Protein AF-A0AAE1P1Y0-F1 (afdb_monomer_lite)

Secondary structure (DSSP, 8-state):
-----PPPPPB-TTT--BSS--TTPPPHHHHHTTSS----PPPP---------TT-TTTGGGSSS-TTBBTTT-PBPPTTS-EEE-TTT--EEETTTTT--HHHHHHHHHTTTT-----TT----SHHHHHHHHHHHHHHHHHHHHHHHTT-----SPPPP-SPTTHHHHHHHHHHHHHIIIIII---S-----------------------PPPP-

Structure (mmCIF, N/CA/C/O backbone):
data_AF-A0AAE1P1Y0-F1
#
_entry.id   AF-A0AAE1P1Y0-F1
#
loop_
_atom_site.group_PDB
_atom_site.id
_atom_site.type_symbol
_atom_site.label_atom_id
_atom_site.label_alt_id
_atom_site.label_comp_id
_atom_site.label_asym_id
_atom_site.label_entity_id
_atom_site.label_seq_id
_atom_site.pdbx_PDB_ins_code
_atom_site.Cartn_x
_atom_site.Cartn_y
_atom_site.Cartn_z
_atom_site.occupancy
_atom_site.B_iso_or_equiv
_atom_site.auth_seq_id
_atom_site.auth_comp_id
_atom_site.auth_asym_id
_atom_site.auth_atom_id
_atom_site.pdbx_PDB_model_num
ATOM 1 N N . MET A 1 1 ? 28.427 -43.458 -41.394 1.00 40.50 1 MET A N 1
ATOM 2 C CA . MET A 1 1 ? 28.155 -42.389 -40.405 1.00 40.50 1 MET A CA 1
ATOM 3 C C . MET A 1 1 ? 28.384 -41.036 -41.070 1.00 40.50 1 MET A C 1
ATOM 5 O O . MET A 1 1 ? 29.530 -40.682 -41.316 1.00 40.50 1 MET A O 1
ATOM 9 N N . MET A 1 2 ? 27.321 -40.317 -41.444 1.00 34.94 2 MET A N 1
ATOM 10 C CA . MET A 1 2 ? 27.437 -38.984 -42.053 1.00 34.94 2 MET A CA 1
ATOM 11 C C . MET A 1 2 ? 27.507 -37.918 -40.952 1.00 34.94 2 MET A C 1
ATOM 13 O O . MET A 1 2 ? 26.608 -37.830 -40.121 1.00 34.94 2 MET A O 1
ATOM 17 N N . ARG A 1 3 ? 28.582 -37.120 -40.925 1.00 41.19 3 ARG A N 1
ATOM 18 C CA . ARG A 1 3 ? 28.705 -35.960 -40.029 1.00 41.19 3 ARG A CA 1
ATOM 19 C C . ARG A 1 3 ? 27.962 -34.779 -40.658 1.00 41.19 3 ARG A C 1
ATOM 21 O O . ARG A 1 3 ? 28.408 -34.244 -41.671 1.00 41.19 3 ARG A O 1
ATOM 28 N N . GLY A 1 4 ? 26.830 -34.393 -40.073 1.00 39.78 4 GLY A N 1
ATOM 29 C CA . GLY A 1 4 ? 26.092 -33.190 -40.457 1.00 39.78 4 GLY A CA 1
ATOM 30 C C . GLY A 1 4 ? 26.923 -31.935 -40.187 1.00 39.78 4 GLY A C 1
ATOM 31 O O . GLY A 1 4 ? 27.427 -31.743 -39.081 1.00 39.78 4 GLY A O 1
ATOM 32 N N . ARG A 1 5 ? 27.095 -31.082 -41.201 1.00 47.75 5 ARG A N 1
ATOM 33 C CA . ARG A 1 5 ? 27.717 -29.762 -41.038 1.00 47.75 5 ARG A CA 1
ATOM 34 C C . ARG A 1 5 ? 26.737 -28.873 -40.268 1.00 47.75 5 ARG A C 1
ATOM 36 O O . ARG A 1 5 ? 25.667 -28.562 -40.780 1.00 47.75 5 ARG A O 1
ATOM 43 N N . GLY A 1 6 ? 27.091 -28.495 -39.040 1.00 44.69 6 GLY A N 1
ATOM 44 C CA . GLY A 1 6 ? 26.293 -27.582 -38.222 1.00 44.69 6 GLY A CA 1
ATOM 45 C C . GLY A 1 6 ? 26.162 -26.216 -38.895 1.00 44.69 6 GLY A C 1
ATOM 46 O O . GLY A 1 6 ? 27.165 -25.586 -39.235 1.00 44.69 6 GLY A O 1
ATOM 47 N N . ALA A 1 7 ? 24.927 -25.761 -39.098 1.00 57.81 7 ALA A N 1
ATOM 48 C CA . ALA A 1 7 ? 24.654 -24.402 -39.540 1.00 57.81 7 ALA A CA 1
ATOM 49 C C . ALA A 1 7 ? 25.084 -23.428 -38.431 1.00 57.81 7 ALA A C 1
ATOM 51 O O . ALA A 1 7 ? 24.554 -23.468 -37.320 1.00 57.81 7 ALA A O 1
ATOM 52 N N . LYS A 1 8 ? 26.066 -22.565 -38.711 1.00 65.69 8 LYS A N 1
ATOM 53 C CA . LYS A 1 8 ? 26.460 -21.492 -37.790 1.00 65.69 8 LYS A CA 1
ATOM 54 C C . LYS A 1 8 ? 25.282 -20.526 -37.650 1.00 65.69 8 LYS A C 1
ATOM 56 O O . LYS A 1 8 ? 24.886 -19.906 -38.638 1.00 65.69 8 LYS A O 1
ATOM 61 N N . LYS A 1 9 ? 24.724 -20.404 -36.444 1.00 61.69 9 LYS A N 1
ATOM 62 C CA . LYS A 1 9 ? 23.748 -19.358 -36.120 1.00 61.69 9 LYS A CA 1
ATOM 63 C C . LYS A 1 9 ? 24.414 -17.995 -36.324 1.00 61.69 9 LYS A C 1
ATOM 65 O O . LYS A 1 9 ? 25.485 -17.754 -35.773 1.00 61.69 9 LYS A O 1
ATOM 70 N N . LYS A 1 10 ? 23.813 -17.135 -37.147 1.00 77.06 10 LYS A N 1
ATOM 71 C CA . LYS A 1 10 ? 24.299 -15.771 -37.402 1.00 77.06 10 LYS A CA 1
ATOM 72 C C . LYS A 1 10 ? 23.433 -14.790 -36.610 1.00 77.06 10 LYS A C 1
ATOM 74 O O . LYS A 1 10 ? 22.208 -14.904 -36.641 1.00 77.06 10 LYS A O 1
ATOM 79 N N . SER A 1 11 ? 24.061 -13.859 -35.894 1.00 81.12 11 SER A N 1
ATOM 80 C CA . SER A 1 11 ? 23.390 -12.832 -35.089 1.00 81.12 11 SER A CA 1
ATOM 81 C C . SER A 1 11 ? 23.666 -11.431 -35.640 1.00 81.12 11 SER A C 1
ATOM 83 O O . SER A 1 11 ? 24.718 -11.168 -36.225 1.00 81.12 11 SER A O 1
ATOM 85 N N . CYS A 1 12 ? 22.702 -10.520 -35.483 1.00 78.81 12 CYS A N 1
ATOM 86 C CA . CYS A 1 12 ? 22.858 -9.121 -35.887 1.00 78.81 12 CYS A CA 1
ATOM 87 C C . CYS A 1 12 ? 24.012 -8.462 -35.119 1.00 78.81 12 CYS A C 1
ATOM 89 O O . CYS A 1 12 ? 23.992 -8.436 -33.890 1.00 78.81 12 CYS A O 1
ATOM 91 N N . ARG A 1 13 ? 24.954 -7.820 -35.818 1.00 79.69 13 ARG A N 1
ATOM 92 C CA . ARG A 1 13 ? 26.097 -7.142 -35.172 1.00 79.69 13 ARG A CA 1
ATOM 93 C C . ARG A 1 13 ? 25.718 -5.968 -34.256 1.00 79.69 13 ARG A C 1
ATOM 95 O O . ARG A 1 13 ? 26.535 -5.548 -33.449 1.00 79.69 13 ARG A O 1
ATOM 102 N N . ARG A 1 14 ? 24.509 -5.410 -34.401 1.00 79.12 14 ARG A N 1
ATOM 103 C CA . ARG A 1 14 ? 24.058 -4.224 -33.648 1.00 79.12 14 ARG A CA 1
ATOM 104 C C . ARG A 1 14 ? 23.161 -4.563 -32.462 1.00 79.12 14 ARG A C 1
ATOM 106 O O . ARG A 1 14 ? 23.305 -3.950 -31.415 1.00 79.12 14 ARG A O 1
ATOM 113 N N . CYS A 1 15 ? 22.240 -5.512 -32.619 1.00 82.88 15 CYS A N 1
ATOM 114 C CA . CYS A 1 15 ? 21.272 -5.861 -31.571 1.00 82.88 15 CYS A CA 1
ATOM 115 C C . CYS A 1 15 ? 21.315 -7.333 -31.134 1.00 82.88 15 CYS A C 1
ATOM 117 O O . CYS A 1 15 ? 20.557 -7.720 -30.254 1.00 82.88 15 CYS A O 1
ATOM 119 N N . GLY A 1 16 ? 22.159 -8.168 -31.747 1.00 77.88 16 GLY A N 1
ATOM 120 C CA . GLY A 1 16 ? 22.333 -9.570 -31.364 1.00 77.88 16 GLY A CA 1
ATOM 121 C C . GLY A 1 16 ? 21.181 -10.513 -31.727 1.00 77.88 16 GLY A C 1
ATOM 122 O O . GLY A 1 16 ? 21.262 -11.691 -31.398 1.00 77.88 16 GLY A O 1
ATOM 123 N N . CYS A 1 17 ? 20.124 -10.054 -32.410 1.00 80.25 17 CYS A N 1
ATOM 124 C CA . CYS A 1 17 ? 18.985 -10.917 -32.736 1.00 80.25 17 CYS A CA 1
ATOM 125 C C . CYS A 1 17 ? 19.375 -12.067 -33.688 1.00 80.25 17 CYS A C 1
ATOM 127 O O . CYS A 1 17 ? 20.094 -11.850 -34.671 1.00 80.25 17 CYS A O 1
ATOM 129 N N . GLU A 1 18 ? 18.869 -13.274 -33.421 1.00 71.38 18 GLU A N 1
ATOM 130 C CA . GLU A 1 18 ? 19.005 -14.447 -34.293 1.00 71.38 18 GLU A CA 1
ATOM 131 C C . GLU A 1 18 ? 17.914 -14.391 -35.381 1.00 71.38 18 GLU A C 1
ATOM 133 O O . GLU A 1 18 ? 16.731 -14.559 -35.097 1.00 71.38 18 GLU A O 1
ATOM 138 N N . GLY A 1 19 ? 18.289 -14.118 -36.634 1.00 71.00 19 GLY A N 1
ATOM 139 C CA . GLY A 1 19 ? 17.359 -14.034 -37.769 1.00 71.00 19 GLY A CA 1
ATOM 140 C C . GLY A 1 19 ? 18.012 -14.476 -39.081 1.00 71.00 19 GLY A C 1
ATOM 141 O O . GLY A 1 19 ? 19.196 -14.813 -39.101 1.00 71.00 19 GLY A O 1
ATOM 142 N N . ARG A 1 20 ? 17.271 -14.454 -40.204 1.00 62.19 20 ARG A N 1
ATOM 143 C CA . ARG A 1 20 ? 17.862 -14.637 -41.549 1.00 62.19 20 ARG A CA 1
ATOM 144 C C . ARG A 1 20 ? 18.692 -13.406 -41.911 1.00 62.19 20 ARG A C 1
ATOM 146 O O . ARG A 1 20 ? 18.218 -12.509 -42.599 1.00 62.19 20 ARG A O 1
ATOM 153 N N . ILE A 1 21 ? 19.910 -13.349 -41.394 1.00 64.00 21 ILE A N 1
ATOM 154 C CA . ILE A 1 21 ? 20.846 -12.249 -41.601 1.00 64.00 21 ILE A CA 1
ATOM 155 C C . ILE A 1 21 ? 22.104 -12.849 -42.232 1.00 64.00 21 ILE A C 1
ATOM 157 O O . ILE A 1 21 ? 22.612 -13.872 -41.760 1.00 64.00 21 ILE A O 1
ATOM 161 N N . TYR A 1 22 ? 22.587 -12.258 -43.325 1.00 65.44 22 TYR A N 1
ATOM 162 C CA . TYR A 1 22 ? 23.865 -12.654 -43.913 1.00 65.44 22 TYR A CA 1
ATOM 163 C C . TYR A 1 22 ? 25.020 -12.239 -42.986 1.00 65.44 22 TYR A C 1
ATOM 165 O O . TYR A 1 22 ? 24.877 -11.375 -42.122 1.00 65.44 22 TYR A O 1
ATOM 173 N N . GLU A 1 23 ? 26.163 -12.912 -43.110 1.00 56.47 23 GLU A N 1
ATOM 174 C CA . GLU A 1 23 ? 27.314 -12.690 -42.225 1.00 56.47 23 GLU A CA 1
ATOM 175 C C . GLU A 1 23 ? 27.784 -11.237 -42.321 1.00 56.47 23 GLU A C 1
ATOM 177 O O . GLU A 1 23 ? 28.084 -10.761 -43.410 1.00 56.47 23 GLU A O 1
ATOM 182 N N . GLY A 1 24 ? 27.810 -10.528 -41.190 1.00 60.84 24 GLY A N 1
ATOM 183 C CA . GLY A 1 24 ? 28.206 -9.119 -41.140 1.00 60.84 24 GLY A CA 1
ATOM 184 C C . GLY A 1 24 ? 27.094 -8.103 -41.427 1.00 60.84 24 GLY A C 1
ATOM 185 O O . GLY A 1 24 ? 27.363 -6.902 -41.341 1.00 60.84 24 GLY A O 1
ATOM 186 N N . GLU A 1 25 ? 25.858 -8.534 -41.702 1.00 75.25 25 GLU A N 1
ATOM 187 C CA . GLU A 1 25 ? 24.742 -7.621 -41.963 1.00 75.25 25 GLU A CA 1
ATOM 188 C C . GLU A 1 25 ? 23.967 -7.201 -40.701 1.00 75.25 25 GLU A C 1
ATOM 190 O O . GLU A 1 25 ? 23.917 -7.887 -39.677 1.00 75.25 25 GLU A O 1
ATOM 195 N N . LEU A 1 26 ? 23.343 -6.025 -40.791 1.00 75.06 26 LEU A N 1
ATOM 196 C CA . LEU A 1 26 ? 22.334 -5.547 -39.850 1.00 75.06 26 LEU A CA 1
ATOM 197 C C . LEU A 1 26 ? 20.995 -6.251 -40.120 1.00 75.06 26 LEU A C 1
ATOM 199 O O . LEU A 1 26 ? 20.652 -6.522 -41.272 1.00 75.06 26 LEU A O 1
ATOM 203 N N . CYS A 1 27 ? 20.205 -6.520 -39.078 1.00 81.62 27 CYS A N 1
ATOM 204 C CA . CYS A 1 27 ? 18.821 -6.960 -39.269 1.00 81.62 27 CYS A CA 1
ATOM 205 C C . CYS A 1 27 ? 17.969 -5.843 -39.899 1.00 81.62 27 CYS A C 1
ATOM 207 O O . CYS A 1 27 ? 18.348 -4.671 -39.852 1.00 81.62 27 CYS A O 1
ATOM 209 N N . GLY A 1 28 ? 16.814 -6.201 -40.475 1.00 76.19 28 GLY A N 1
ATOM 210 C CA . GLY A 1 28 ? 15.931 -5.252 -41.172 1.00 76.19 28 GLY A CA 1
ATOM 211 C C . GLY A 1 28 ? 15.599 -4.010 -40.340 1.00 76.19 28 GLY A C 1
ATOM 212 O O . GLY A 1 28 ? 15.781 -2.895 -40.815 1.00 76.19 28 GLY A O 1
ATOM 213 N N . SER A 1 29 ? 15.275 -4.195 -39.058 1.00 76.81 29 SER A N 1
ATOM 214 C CA . SER A 1 29 ? 15.000 -3.090 -38.130 1.00 76.81 29 SER A CA 1
ATOM 215 C C . SER A 1 29 ? 16.215 -2.196 -37.852 1.00 76.81 29 SER A C 1
ATOM 217 O O . SER A 1 29 ? 16.070 -1.001 -37.622 1.00 76.81 29 SER A O 1
ATOM 219 N N . CYS A 1 30 ? 17.437 -2.734 -37.907 1.00 78.38 30 CYS A N 1
ATOM 220 C CA . CYS A 1 30 ? 18.655 -1.934 -37.764 1.00 78.38 30 CYS A CA 1
ATOM 221 C C . CYS A 1 30 ? 19.040 -1.186 -39.052 1.00 78.38 30 CYS A C 1
ATOM 223 O O . CYS A 1 30 ? 19.687 -0.145 -38.944 1.00 78.38 30 CYS A O 1
ATOM 225 N N . LYS A 1 31 ? 18.653 -1.681 -40.240 1.00 78.94 31 LYS A N 1
ATOM 226 C CA . LYS A 1 31 ? 18.927 -1.025 -41.536 1.00 78.94 31 LYS A CA 1
ATOM 227 C C . LYS A 1 31 ? 18.102 0.254 -41.731 1.00 78.94 31 LYS A C 1
ATOM 229 O O . LYS A 1 31 ? 18.583 1.198 -42.345 1.00 78.94 31 LYS A O 1
ATOM 234 N N . GLU A 1 32 ? 16.886 0.320 -41.194 1.00 72.81 32 GLU A N 1
ATOM 235 C CA . GLU A 1 32 ? 16.013 1.500 -41.345 1.00 72.81 32 GLU A CA 1
ATOM 236 C C . GLU A 1 32 ? 16.545 2.735 -40.606 1.00 72.81 32 GLU A C 1
ATOM 238 O O . GLU A 1 32 ? 16.374 3.858 -41.069 1.00 72.81 32 GLU A O 1
ATOM 243 N N . THR A 1 33 ? 17.268 2.530 -39.503 1.00 65.62 33 THR A N 1
ATOM 244 C CA . THR A 1 33 ? 17.819 3.627 -38.690 1.00 65.62 33 THR A CA 1
ATOM 245 C C . THR A 1 33 ? 19.042 4.328 -39.286 1.00 65.62 33 THR A C 1
ATOM 247 O O . THR A 1 33 ? 19.448 5.345 -38.748 1.00 65.62 33 THR A O 1
ATOM 250 N N . GLU A 1 34 ? 19.654 3.816 -40.360 1.00 60.59 34 GLU A N 1
ATOM 251 C CA . GLU A 1 34 ? 20.806 4.487 -40.999 1.00 60.59 34 GLU A CA 1
ATOM 252 C C . GLU A 1 34 ? 20.385 5.581 -41.996 1.00 60.59 34 GLU A C 1
ATOM 254 O O . GLU A 1 34 ? 21.227 6.332 -42.476 1.00 60.59 34 GLU A O 1
ATOM 259 N N . LYS A 1 35 ? 19.091 5.694 -42.324 1.00 57.19 35 LYS A N 1
ATOM 260 C CA . LYS A 1 35 ? 18.609 6.611 -43.369 1.00 57.19 35 LYS A CA 1
ATOM 261 C C . LYS A 1 35 ? 18.169 7.993 -42.869 1.00 57.19 35 LYS A C 1
ATOM 263 O O . LYS A 1 35 ? 17.807 8.816 -43.701 1.00 57.19 35 LYS A O 1
ATOM 268 N N . SER A 1 36 ? 18.176 8.258 -41.561 1.00 54.03 36 SER A N 1
ATOM 269 C CA . SER A 1 36 ? 17.615 9.496 -40.988 1.00 54.03 36 SER A CA 1
ATOM 270 C C . SER A 1 36 ? 18.633 10.556 -40.560 1.00 54.03 36 SER A C 1
ATOM 272 O O . SER A 1 36 ? 18.211 11.640 -40.178 1.00 54.03 36 SER A O 1
ATOM 274 N N . ASP A 1 37 ? 19.940 10.299 -40.650 1.00 48.06 37 ASP A N 1
ATOM 275 C CA . ASP A 1 37 ? 20.962 11.199 -40.076 1.00 48.06 37 ASP A CA 1
ATOM 276 C C . ASP A 1 37 ? 21.622 12.124 -41.125 1.00 48.06 37 ASP A C 1
ATOM 278 O O . ASP A 1 37 ? 22.760 12.566 -40.972 1.00 48.06 37 ASP A O 1
ATOM 282 N N . GLY A 1 38 ? 20.913 12.414 -42.221 1.00 51.41 38 GLY A N 1
ATOM 283 C CA . GLY A 1 38 ? 21.395 13.251 -43.319 1.00 51.41 38 GLY A CA 1
ATOM 284 C C . GLY A 1 38 ? 20.814 14.666 -43.317 1.00 51.41 38 GLY A C 1
ATOM 285 O O . GLY A 1 38 ? 19.696 14.861 -43.776 1.00 51.41 38 GLY A O 1
ATOM 286 N N . ASP A 1 39 ? 21.663 15.623 -42.935 1.00 47.75 39 ASP A N 1
ATOM 287 C CA . ASP A 1 39 ? 21.715 17.009 -43.434 1.00 47.75 39 ASP A CA 1
ATOM 288 C C . ASP A 1 39 ? 20.734 18.051 -42.849 1.00 47.75 39 ASP A C 1
ATOM 290 O O . ASP A 1 39 ? 19.581 18.186 -43.256 1.00 47.75 39 ASP A O 1
ATOM 294 N N . SER A 1 40 ? 21.256 18.900 -41.958 1.00 48.34 40 SER A N 1
ATOM 295 C CA . SER A 1 40 ? 20.694 20.230 -41.700 1.00 48.34 40 SER A CA 1
ATOM 296 C C . SER A 1 40 ? 21.807 21.232 -41.375 1.00 48.34 40 SER A C 1
ATOM 298 O O . SER A 1 40 ? 22.226 21.392 -40.229 1.00 48.34 40 SER A O 1
ATOM 300 N N . ARG A 1 41 ? 22.285 21.911 -42.427 1.00 46.91 41 ARG A N 1
ATOM 301 C CA . ARG A 1 41 ? 23.014 23.188 -42.368 1.00 46.91 41 ARG A CA 1
ATOM 302 C C . ARG A 1 41 ? 22.101 24.269 -41.772 1.00 46.91 41 ARG A C 1
ATOM 304 O O . ARG A 1 41 ? 21.047 24.549 -42.336 1.00 46.91 41 ARG A O 1
ATOM 311 N N . GLY A 1 42 ? 22.508 24.875 -40.658 1.00 38.97 42 GLY A N 1
ATOM 312 C CA . GLY A 1 42 ? 21.816 26.017 -40.048 1.00 38.97 42 GLY A CA 1
ATOM 313 C C . GLY A 1 42 ? 22.233 27.363 -40.664 1.00 38.97 42 GLY A C 1
ATOM 314 O O . GLY A 1 42 ? 23.363 27.476 -41.147 1.00 38.97 42 GLY A O 1
ATOM 315 N N . PRO A 1 43 ? 21.360 28.389 -40.652 1.00 50.81 43 PRO A N 1
ATOM 316 C CA . PRO A 1 43 ? 21.741 29.755 -40.983 1.00 50.81 43 PRO A CA 1
ATOM 317 C C . PRO A 1 43 ? 22.253 30.518 -39.750 1.00 50.81 43 PRO A C 1
ATOM 319 O O . PRO A 1 43 ? 21.742 30.362 -38.643 1.00 50.81 43 PRO A O 1
ATOM 322 N N . ALA A 1 44 ? 23.265 31.355 -39.983 1.00 45.53 44 ALA A N 1
ATOM 323 C CA . ALA A 1 44 ? 23.766 32.363 -39.058 1.00 45.53 44 ALA A CA 1
ATOM 324 C C . ALA A 1 44 ? 22.859 33.607 -39.081 1.00 45.53 44 ALA A C 1
ATOM 326 O O . ALA A 1 44 ? 22.431 34.036 -40.154 1.00 45.53 44 ALA A O 1
ATOM 327 N N . GLY A 1 45 ? 22.598 34.185 -37.910 1.00 39.78 45 GLY A N 1
ATOM 328 C CA . GLY A 1 45 ? 21.885 35.449 -37.744 1.00 39.78 45 GLY A CA 1
ATOM 329 C C . GLY A 1 45 ? 22.057 35.965 -36.318 1.00 39.78 45 GLY A C 1
ATOM 330 O O . GLY A 1 45 ? 21.743 35.251 -35.369 1.00 39.78 45 GLY A O 1
ATOM 331 N N . ASP A 1 46 ? 22.626 37.163 -36.222 1.00 45.81 46 ASP A N 1
ATOM 332 C CA . ASP A 1 46 ? 23.161 37.817 -35.030 1.00 45.81 46 ASP A CA 1
ATOM 333 C C . ASP A 1 46 ? 22.110 38.403 -34.063 1.00 45.81 46 ASP A C 1
ATOM 335 O O . ASP A 1 46 ? 20.914 38.466 -34.339 1.00 45.81 46 ASP A O 1
ATOM 339 N N . GLN A 1 47 ? 22.649 38.792 -32.906 1.00 53.09 47 GLN A N 1
ATOM 340 C CA . GLN A 1 47 ? 22.077 39.193 -31.619 1.00 53.09 47 GLN A CA 1
ATOM 341 C C . GLN A 1 47 ? 21.109 40.384 -31.637 1.00 53.09 47 GLN A C 1
ATOM 343 O O . GLN A 1 47 ? 21.296 41.316 -32.409 1.00 53.09 47 GLN A O 1
ATOM 348 N N . GLU A 1 48 ? 20.216 40.426 -30.640 1.00 43.75 48 GLU A N 1
ATOM 349 C CA . GLU A 1 48 ? 19.976 41.638 -29.843 1.00 43.75 48 GLU A CA 1
ATOM 350 C C . GLU A 1 48 ? 19.426 41.297 -28.443 1.00 43.75 48 GLU A C 1
ATOM 352 O O . GLU A 1 48 ? 18.743 40.294 -28.230 1.00 43.75 48 GLU A O 1
ATOM 357 N N . ASP A 1 49 ? 19.830 42.127 -27.485 1.00 56.78 49 ASP A N 1
ATOM 358 C CA . ASP A 1 49 ? 19.793 41.957 -26.034 1.00 56.78 49 ASP A CA 1
ATOM 359 C C . ASP A 1 49 ? 18.393 42.050 -25.398 1.00 56.78 49 ASP A C 1
ATOM 361 O O . ASP A 1 49 ? 17.573 42.873 -25.803 1.00 56.78 49 ASP A O 1
ATOM 365 N N . ASN A 1 50 ? 18.162 41.302 -24.306 1.00 45.53 50 ASN A N 1
ATOM 366 C CA . ASN A 1 50 ? 17.883 41.844 -22.960 1.00 45.53 50 ASN A CA 1
ATOM 367 C C . ASN A 1 50 ? 17.222 40.825 -22.008 1.00 45.53 50 ASN A C 1
ATOM 369 O O . ASN A 1 50 ? 16.305 40.097 -22.371 1.00 45.53 50 ASN A O 1
ATOM 373 N N . ASN A 1 51 ? 17.603 40.978 -20.737 1.00 42.53 51 ASN A N 1
ATOM 374 C CA . ASN A 1 51 ? 16.807 40.771 -19.522 1.00 42.53 51 ASN A CA 1
ATOM 375 C C . ASN A 1 51 ? 16.954 39.454 -18.726 1.00 42.53 51 ASN A C 1
ATOM 377 O O . ASN A 1 51 ? 16.472 38.397 -19.111 1.00 42.53 51 ASN A O 1
ATOM 381 N N . SER A 1 52 ? 17.600 39.627 -17.565 1.00 55.84 52 SER A N 1
ATOM 382 C CA . SER A 1 52 ? 17.203 39.206 -16.210 1.00 55.84 52 SER A CA 1
ATOM 383 C C . SER A 1 52 ? 16.829 37.743 -15.907 1.00 55.84 52 SER A C 1
ATOM 385 O O . SER A 1 52 ? 15.924 37.179 -16.503 1.00 55.84 52 SER A O 1
ATOM 387 N N . GLU A 1 53 ? 17.417 37.255 -14.804 1.00 50.53 53 GLU A N 1
ATOM 388 C CA . GLU A 1 53 ? 17.010 36.099 -13.974 1.00 50.53 53 GLU A CA 1
ATOM 389 C C . GLU A 1 53 ? 17.637 34.741 -14.335 1.00 50.53 53 GLU A C 1
ATOM 391 O O . GLU A 1 53 ? 17.012 33.787 -14.793 1.00 50.53 53 GLU A O 1
ATOM 396 N N . ASP A 1 54 ? 18.934 34.653 -14.038 1.00 55.56 54 ASP A N 1
ATOM 397 C CA . ASP A 1 54 ? 19.780 33.469 -14.182 1.00 55.56 54 ASP A CA 1
ATOM 398 C C . ASP A 1 54 ? 19.679 32.540 -12.956 1.00 55.56 54 ASP A C 1
ATOM 400 O O . ASP A 1 54 ? 20.584 32.472 -12.127 1.00 55.56 54 ASP A O 1
ATOM 404 N N . ASN A 1 55 ? 18.542 31.849 -12.810 1.00 53.94 55 ASN A N 1
ATOM 405 C CA . ASN A 1 55 ? 18.409 30.726 -11.865 1.00 53.94 55 ASN A CA 1
ATOM 406 C C . ASN A 1 55 ? 17.513 29.569 -12.355 1.00 53.94 55 ASN A C 1
ATOM 408 O O . ASN A 1 55 ? 17.211 28.672 -11.575 1.00 53.94 55 ASN A O 1
ATOM 412 N N . ASN A 1 56 ? 17.112 29.538 -13.635 1.00 55.75 56 ASN A N 1
ATOM 413 C CA . ASN A 1 56 ? 16.142 28.548 -14.141 1.00 55.75 56 ASN A CA 1
ATOM 414 C C . ASN A 1 56 ? 16.611 27.706 -15.351 1.00 55.75 56 ASN A C 1
ATOM 416 O O . ASN A 1 56 ? 15.817 27.032 -15.996 1.00 55.75 56 ASN A O 1
ATOM 420 N N . LYS A 1 57 ? 17.906 27.710 -15.697 1.00 45.88 57 LYS A N 1
ATOM 421 C CA . LYS A 1 57 ? 18.407 26.967 -16.879 1.00 45.88 57 LYS A CA 1
ATOM 422 C C . LYS A 1 57 ? 18.725 25.493 -16.634 1.00 45.88 57 LYS A C 1
ATOM 424 O O . LYS A 1 57 ? 18.940 24.750 -17.589 1.00 45.88 57 LYS A O 1
ATOM 429 N N . GLN A 1 58 ? 18.770 25.049 -15.379 1.00 47.94 58 GLN A N 1
ATOM 430 C CA . GLN A 1 58 ? 19.101 23.656 -15.064 1.00 47.94 58 GLN A CA 1
ATOM 431 C C . GLN A 1 58 ? 17.868 22.732 -15.072 1.00 47.94 58 GLN A C 1
ATOM 433 O O . GLN A 1 58 ? 18.028 21.523 -15.248 1.00 47.94 58 GLN A O 1
ATOM 438 N N . GLU A 1 59 ? 16.652 23.285 -14.964 1.00 49.41 59 GLU A N 1
ATOM 439 C CA . GLU A 1 59 ? 15.398 22.515 -14.983 1.00 49.41 59 GLU A CA 1
ATOM 440 C C . GLU A 1 59 ? 14.842 22.266 -16.399 1.00 49.41 59 GLU A C 1
ATOM 442 O O . GLU A 1 59 ? 14.224 21.226 -16.637 1.00 49.41 59 GLU A O 1
ATOM 447 N N . GLU A 1 60 ? 15.131 23.125 -17.384 1.00 47.22 60 GLU A N 1
ATOM 448 C CA . GLU A 1 60 ? 14.632 22.938 -18.761 1.00 47.22 60 GLU A CA 1
ATOM 449 C C . GLU A 1 60 ? 15.326 21.794 -19.525 1.00 47.22 60 GLU A C 1
ATOM 451 O O . GLU A 1 60 ? 14.714 21.158 -20.384 1.00 47.22 60 GLU A O 1
ATOM 456 N N . TRP A 1 61 ? 16.572 21.433 -19.191 1.00 45.59 61 TRP A N 1
ATOM 457 C CA . TRP A 1 61 ? 17.265 20.341 -19.899 1.00 45.59 61 TRP A CA 1
ATOM 458 C C . TRP A 1 61 ? 16.729 18.941 -19.540 1.00 45.59 61 TRP A C 1
ATOM 460 O O . TRP A 1 61 ? 16.912 17.983 -20.293 1.00 45.59 61 TRP A O 1
ATOM 470 N N . TYR A 1 62 ? 15.999 18.817 -18.427 1.00 46.31 62 TYR A N 1
ATOM 471 C CA . TYR A 1 62 ? 15.294 17.586 -18.057 1.00 46.31 62 TYR A CA 1
ATOM 472 C C . TYR A 1 62 ? 13.945 17.412 -18.774 1.00 46.31 62 TYR A C 1
ATOM 474 O O . TYR A 1 62 ? 13.388 16.315 -18.742 1.00 46.31 62 TYR A O 1
ATOM 482 N N . GLN A 1 63 ? 13.434 18.439 -19.463 1.00 51.50 63 GLN A N 1
ATOM 483 C CA . GLN A 1 63 ? 12.130 18.390 -20.140 1.00 51.50 63 GLN A CA 1
ATOM 484 C C . GLN A 1 63 ? 12.197 17.931 -21.603 1.00 51.50 63 GLN A C 1
ATOM 486 O O . GLN A 1 63 ? 11.156 17.678 -22.207 1.00 51.50 63 GLN A O 1
ATOM 491 N N . GLN A 1 64 ? 13.394 17.766 -22.178 1.00 51.06 64 GLN A N 1
ATOM 492 C CA . GLN A 1 64 ? 13.544 17.483 -23.614 1.00 51.06 64 GLN A CA 1
ATOM 493 C C . GLN A 1 64 ? 13.938 16.042 -23.960 1.00 51.06 64 GLN A C 1
ATOM 495 O O . GLN A 1 64 ? 13.896 15.656 -25.129 1.00 51.06 64 GLN A O 1
ATOM 500 N N . VAL A 1 65 ? 14.248 15.208 -22.962 1.00 54.75 65 VAL A N 1
ATOM 501 C CA . VAL A 1 65 ? 14.323 13.754 -23.150 1.00 54.75 65 VAL A CA 1
ATOM 502 C C . VAL A 1 65 ? 12.933 13.199 -22.866 1.00 54.75 65 VAL A C 1
ATOM 504 O O . VAL A 1 65 ? 12.521 13.125 -21.711 1.00 54.75 65 VAL A O 1
ATOM 507 N N . GLY A 1 66 ? 12.190 12.859 -23.922 1.00 62.69 66 GLY A N 1
ATOM 508 C CA . GLY A 1 66 ? 10.832 12.328 -23.796 1.00 62.69 66 GLY A CA 1
ATOM 509 C C . GLY A 1 66 ? 10.778 11.186 -22.778 1.00 62.69 66 GLY A C 1
ATOM 510 O O . GLY A 1 66 ? 11.639 10.301 -22.796 1.00 62.69 66 GLY A O 1
ATOM 511 N N . ARG A 1 67 ? 9.778 11.205 -21.879 1.00 77.94 67 ARG A N 1
ATOM 512 C CA . ARG A 1 67 ? 9.585 10.147 -20.862 1.00 77.94 67 ARG A CA 1
ATOM 513 C C . ARG A 1 67 ? 9.514 8.756 -21.494 1.00 77.94 67 ARG A C 1
ATOM 515 O O . ARG A 1 67 ? 9.881 7.782 -20.861 1.00 77.94 67 ARG A O 1
ATOM 522 N N . ASP A 1 68 ? 9.125 8.683 -22.760 1.00 90.44 68 ASP A N 1
ATOM 523 C CA . ASP A 1 68 ? 9.056 7.491 -23.600 1.00 90.44 68 ASP A CA 1
ATOM 524 C C . ASP A 1 68 ? 10.413 6.997 -24.144 1.00 90.44 68 ASP A C 1
ATOM 526 O O . ASP A 1 68 ? 10.455 6.051 -24.926 1.00 90.44 68 ASP A O 1
ATOM 530 N N . SER A 1 69 ? 11.543 7.597 -23.767 1.00 93.69 69 SER A N 1
ATOM 531 C CA . SER A 1 69 ? 12.869 7.196 -24.253 1.00 93.69 69 SER A CA 1
ATOM 532 C C . SER A 1 69 ? 13.575 6.218 -23.316 1.00 93.69 69 SER A C 1
ATOM 534 O O . SER A 1 69 ? 13.552 6.346 -22.094 1.00 93.69 69 SER A O 1
ATOM 536 N N . CYS A 1 70 ? 14.261 5.235 -23.903 1.00 94.94 70 CYS A N 1
ATOM 537 C CA . CYS A 1 70 ? 14.963 4.204 -23.156 1.00 94.94 70 CYS A CA 1
ATOM 538 C C . CYS A 1 70 ? 16.112 4.796 -22.328 1.00 94.94 70 CYS A C 1
ATOM 540 O O . CYS A 1 70 ? 17.070 5.324 -22.889 1.00 94.94 70 CYS A O 1
ATOM 542 N N . GLY A 1 71 ? 16.117 4.586 -21.010 1.00 91.56 71 GLY A N 1
ATOM 543 C CA . GLY A 1 71 ? 17.166 5.077 -20.108 1.00 91.56 71 GLY A CA 1
ATOM 544 C C . GLY A 1 71 ? 18.567 4.466 -20.300 1.00 91.56 71 GLY A C 1
ATOM 545 O O . GLY A 1 71 ? 19.477 4.808 -19.550 1.00 91.56 71 GLY A O 1
ATOM 546 N N . VAL A 1 72 ? 18.755 3.553 -21.263 1.00 93.06 72 VAL A N 1
ATOM 547 C CA . VAL A 1 72 ? 20.059 2.964 -21.628 1.00 93.06 72 VAL A CA 1
ATOM 548 C C . VAL A 1 72 ? 20.487 3.386 -23.029 1.00 93.06 72 VAL A C 1
ATOM 550 O O . VAL A 1 72 ? 21.580 3.915 -23.192 1.00 93.06 72 VAL A O 1
ATOM 553 N N . CYS A 1 73 ? 19.653 3.144 -24.047 1.00 94.88 73 CYS A N 1
ATOM 554 C CA . CYS A 1 73 ? 20.019 3.434 -25.437 1.00 94.88 73 CYS A CA 1
ATOM 555 C C . CYS A 1 73 ? 19.515 4.788 -25.952 1.00 94.88 73 CYS A C 1
ATOM 557 O O . CYS A 1 73 ? 19.806 5.126 -27.096 1.00 94.88 73 CYS A O 1
ATOM 559 N N . GLN A 1 74 ? 18.747 5.525 -25.139 1.00 92.69 74 GLN A N 1
ATOM 560 C CA . GLN A 1 74 ? 18.145 6.834 -25.438 1.00 92.69 74 GLN A CA 1
ATOM 561 C C . GLN A 1 74 ? 17.198 6.856 -26.649 1.00 92.69 74 GLN A C 1
ATOM 563 O O . GLN A 1 74 ? 16.730 7.913 -27.056 1.00 92.69 74 GLN A O 1
ATOM 568 N N . LYS A 1 75 ? 16.865 5.693 -27.219 1.00 94.88 75 LYS A N 1
ATOM 569 C CA . LYS A 1 75 ? 15.873 5.572 -28.291 1.00 94.88 75 LYS A CA 1
ATOM 570 C C . LYS A 1 75 ? 14.471 5.479 -27.709 1.00 94.88 75 LYS A C 1
ATOM 572 O O . LYS A 1 75 ? 14.284 4.843 -26.673 1.00 94.88 75 LYS A O 1
ATOM 577 N N . LYS A 1 76 ? 13.493 6.022 -28.430 1.00 95.75 76 LYS A N 1
ATOM 578 C CA . LYS A 1 76 ? 12.070 5.902 -28.103 1.00 95.75 76 LYS A CA 1
ATOM 579 C C . LYS A 1 76 ? 11.657 4.434 -27.923 1.00 95.75 76 LYS A C 1
ATOM 581 O O . LYS A 1 76 ? 11.944 3.613 -28.795 1.00 95.75 76 LYS A O 1
ATOM 586 N N . VAL A 1 77 ? 10.995 4.126 -26.813 1.00 96.50 77 VAL A N 1
ATOM 587 C CA . VAL A 1 77 ? 10.309 2.858 -26.551 1.00 96.50 77 VAL A CA 1
ATOM 588 C C . VAL A 1 77 ? 8.899 2.983 -27.116 1.00 96.50 77 VAL A C 1
ATOM 590 O O . VAL A 1 77 ? 8.158 3.890 -26.752 1.00 96.50 77 VAL A O 1
ATOM 593 N N . ARG A 1 78 ? 8.561 2.133 -28.084 1.00 95.00 78 ARG A N 1
ATOM 594 C CA . ARG A 1 78 ? 7.248 2.125 -28.748 1.00 95.00 78 ARG A CA 1
ATOM 595 C C . ARG A 1 78 ? 6.323 1.112 -28.077 1.00 95.00 78 ARG A C 1
ATOM 597 O O . ARG A 1 78 ? 6.806 0.162 -27.475 1.00 95.00 78 ARG A O 1
ATOM 604 N N . ASP A 1 79 ? 5.016 1.233 -28.292 1.00 92.62 79 ASP A N 1
ATOM 605 C CA . ASP A 1 79 ? 4.014 0.313 -27.717 1.00 92.62 79 ASP A CA 1
ATOM 606 C C . ASP A 1 79 ? 4.221 -1.157 -28.126 1.00 92.62 79 ASP A C 1
ATOM 608 O O . ASP A 1 79 ? 3.882 -2.075 -27.388 1.00 92.62 79 ASP A O 1
ATOM 612 N N . ASN A 1 80 ? 4.815 -1.386 -29.303 1.00 93.88 80 ASN A N 1
ATOM 613 C CA . ASN A 1 80 ? 5.140 -2.726 -29.805 1.00 93.88 80 ASN A CA 1
ATOM 614 C C . ASN A 1 80 ? 6.513 -3.243 -29.339 1.00 93.88 80 ASN A C 1
ATOM 616 O O . ASN A 1 80 ? 6.892 -4.365 -29.684 1.00 93.88 80 ASN A O 1
ATOM 620 N N . ASP A 1 81 ? 7.287 -2.435 -28.613 1.00 95.25 81 ASP A N 1
ATOM 621 C CA . ASP A 1 81 ? 8.545 -2.880 -28.028 1.00 95.25 81 ASP A CA 1
ATOM 622 C C . ASP A 1 81 ? 8.280 -3.606 -26.703 1.00 95.25 81 ASP A C 1
ATOM 624 O O . ASP A 1 81 ? 7.404 -3.231 -25.928 1.00 95.25 81 ASP A O 1
ATOM 628 N N . ASN A 1 82 ? 9.116 -4.595 -26.374 1.00 95.38 82 ASN A N 1
ATOM 629 C CA . ASN A 1 82 ? 9.162 -5.128 -25.011 1.00 95.38 82 ASN A CA 1
ATOM 630 C C . ASN A 1 82 ? 9.822 -4.078 -24.103 1.00 95.38 82 ASN A C 1
ATOM 632 O O . ASN A 1 82 ? 11.047 -4.081 -23.922 1.00 95.38 82 ASN A O 1
ATOM 636 N N . GLY A 1 83 ? 9.020 -3.143 -23.604 1.00 95.19 83 GLY A N 1
ATOM 637 C CA . GLY A 1 83 ? 9.416 -2.064 -22.708 1.00 95.19 83 GLY A CA 1
ATOM 638 C C . GLY A 1 83 ? 8.963 -2.308 -21.271 1.00 95.19 83 GLY A C 1
ATOM 639 O O . GLY A 1 83 ? 7.923 -2.922 -21.043 1.00 95.19 83 GLY A O 1
ATOM 640 N N . LEU A 1 84 ? 9.743 -1.810 -20.313 1.00 94.44 84 LEU A N 1
ATOM 641 C CA . LEU A 1 84 ? 9.361 -1.696 -18.906 1.00 94.44 84 LEU A CA 1
ATOM 642 C C . LEU A 1 84 ? 9.557 -0.258 -18.435 1.00 94.44 84 LEU A C 1
ATOM 644 O O . LEU A 1 84 ? 10.590 0.349 -18.732 1.00 94.44 84 LEU A O 1
ATOM 648 N N . CYS A 1 85 ? 8.583 0.266 -17.697 1.00 93.62 85 CYS A N 1
ATOM 649 C CA . CYS A 1 85 ? 8.704 1.533 -16.988 1.00 93.62 85 CYS A CA 1
ATOM 650 C C . CYS A 1 85 ? 9.204 1.258 -15.566 1.00 93.62 85 CYS A C 1
ATOM 652 O O . CYS A 1 85 ? 8.727 0.337 -14.914 1.00 93.62 85 CYS A O 1
ATOM 654 N N . CYS A 1 86 ? 10.203 2.009 -15.107 1.00 91.88 86 CYS A N 1
ATOM 655 C CA . CYS A 1 86 ? 10.681 1.921 -13.728 1.00 91.88 86 CYS A CA 1
ATOM 656 C C . CYS A 1 86 ? 9.740 2.694 -12.800 1.00 91.88 86 CYS A C 1
ATOM 658 O O . CYS A 1 86 ? 9.594 3.899 -12.987 1.00 91.88 86 CYS A O 1
ATOM 660 N N . GLU A 1 87 ? 9.213 2.050 -11.759 1.00 88.44 87 GLU A N 1
ATOM 661 C CA . GLU A 1 87 ? 8.272 2.677 -10.809 1.00 88.44 87 GLU A CA 1
ATOM 662 C C . GLU A 1 87 ? 8.891 3.827 -9.996 1.00 88.44 87 GLU A C 1
ATOM 664 O O . GLU A 1 87 ? 8.190 4.706 -9.511 1.00 88.44 87 GLU A O 1
ATOM 669 N N . ILE A 1 88 ? 10.222 3.854 -9.856 1.00 85.38 88 ILE A N 1
ATOM 670 C CA . ILE A 1 88 ? 10.906 4.889 -9.065 1.00 85.38 88 ILE A CA 1
ATOM 671 C C . ILE A 1 88 ? 11.288 6.108 -9.906 1.00 85.38 88 ILE A C 1
ATOM 673 O O . ILE A 1 88 ? 11.186 7.241 -9.449 1.00 85.38 88 ILE A O 1
ATOM 677 N N . CYS A 1 89 ? 11.825 5.890 -11.109 1.00 86.75 89 CYS A N 1
ATOM 678 C CA . CYS A 1 89 ? 12.372 6.982 -11.922 1.00 86.75 89 CYS A CA 1
ATOM 679 C C . CYS A 1 89 ? 11.518 7.334 -13.142 1.00 86.75 89 CYS A C 1
ATOM 681 O O . CYS A 1 89 ? 11.935 8.189 -13.920 1.00 86.75 89 CYS A O 1
ATOM 683 N N . GLU A 1 90 ? 10.384 6.652 -13.331 1.00 89.50 90 GLU A N 1
ATOM 684 C CA . GLU A 1 90 ? 9.421 6.827 -14.431 1.00 89.50 90 GLU A CA 1
ATOM 685 C C . GLU A 1 90 ? 10.034 6.763 -15.842 1.00 89.50 90 GLU A C 1
ATOM 687 O O . GLU A 1 90 ? 9.453 7.225 -16.825 1.00 89.50 90 GLU A O 1
ATOM 692 N N . ARG A 1 91 ? 11.241 6.200 -15.971 1.00 91.69 91 ARG A N 1
ATOM 693 C CA . ARG A 1 91 ? 11.913 6.034 -17.262 1.00 91.69 91 ARG A CA 1
ATOM 694 C C . ARG A 1 91 ? 11.589 4.682 -17.858 1.00 91.69 91 ARG A C 1
ATOM 696 O O . ARG A 1 91 ? 11.585 3.663 -17.163 1.00 91.69 91 ARG A O 1
ATOM 703 N N . TRP A 1 92 ? 11.427 4.676 -19.173 1.00 95.19 92 TRP A N 1
ATOM 704 C CA . TRP A 1 92 ? 11.246 3.459 -19.943 1.00 95.19 92 TRP A CA 1
ATOM 705 C C . TRP A 1 92 ? 12.576 2.773 -20.250 1.00 95.19 92 TRP A C 1
ATOM 707 O O . TRP A 1 92 ? 13.630 3.401 -20.368 1.00 95.19 92 TRP A O 1
ATOM 717 N N . TYR A 1 93 ? 12.537 1.454 -20.403 1.00 95.38 93 TYR A N 1
ATOM 718 C CA . TYR A 1 93 ? 13.688 0.622 -20.725 1.00 95.38 93 TYR A CA 1
ATOM 719 C C . TYR A 1 93 ? 13.281 -0.490 -21.685 1.00 95.38 93 TYR A C 1
ATOM 721 O O . TYR A 1 93 ? 12.387 -1.276 -21.391 1.00 95.38 93 TYR A O 1
ATOM 729 N N . HIS A 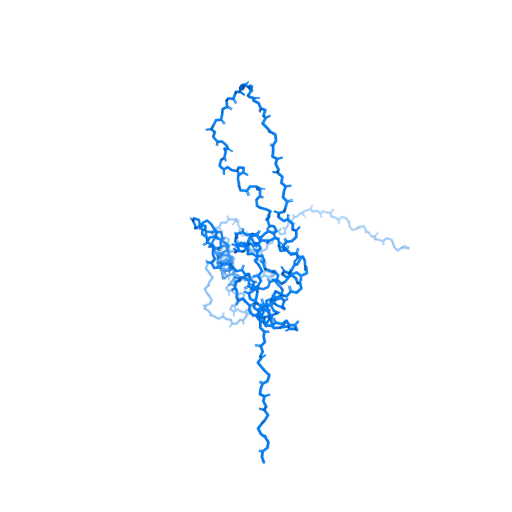1 94 ? 13.980 -0.619 -22.815 1.00 96.88 94 HIS A N 1
ATOM 730 C CA . HIS A 1 94 ? 13.865 -1.826 -23.633 1.00 96.88 94 HIS A CA 1
ATOM 731 C C . HIS A 1 94 ? 14.404 -3.025 -22.852 1.00 96.88 94 HIS A C 1
ATOM 733 O O . HIS A 1 94 ? 15.539 -2.976 -22.369 1.00 96.88 94 HIS A O 1
ATOM 739 N N . CYS A 1 95 ? 13.668 -4.136 -22.830 1.00 95.88 95 CYS A N 1
ATOM 740 C CA . CYS A 1 95 ? 14.096 -5.382 -22.186 1.00 95.88 95 CYS A CA 1
ATOM 741 C C . CYS A 1 95 ? 15.483 -5.832 -22.671 1.00 95.88 95 CYS A C 1
ATOM 743 O O . CYS A 1 95 ? 16.344 -6.203 -21.874 1.00 95.88 95 CYS A O 1
ATOM 745 N N . GLY A 1 96 ? 15.749 -5.704 -23.977 1.00 95.81 96 GLY A N 1
ATOM 746 C CA . GLY A 1 96 ? 17.057 -6.024 -24.555 1.00 95.81 96 GLY A CA 1
ATOM 747 C C . GLY A 1 96 ? 18.194 -5.138 -24.030 1.00 95.81 96 GLY A C 1
ATOM 748 O O . GLY A 1 96 ? 19.300 -5.627 -23.814 1.00 95.81 96 GLY A O 1
ATOM 749 N N . CYS A 1 97 ? 17.927 -3.857 -23.756 1.00 95.50 97 CYS A N 1
ATOM 750 C CA . CYS A 1 97 ? 18.935 -2.933 -23.234 1.00 95.50 97 CYS A CA 1
ATOM 751 C C . CYS A 1 97 ? 19.318 -3.231 -21.778 1.00 95.50 97 CYS A C 1
ATOM 753 O O . CYS A 1 97 ? 20.455 -2.986 -21.381 1.00 95.50 97 CYS A O 1
ATOM 755 N N . ILE A 1 98 ? 18.395 -3.789 -20.992 1.00 95.12 98 ILE A N 1
ATOM 756 C CA . ILE A 1 98 ? 18.632 -4.200 -19.599 1.00 95.12 98 ILE A CA 1
ATOM 757 C C . ILE A 1 98 ? 18.979 -5.690 -19.462 1.00 95.12 98 ILE A C 1
ATOM 759 O O . ILE A 1 98 ? 19.109 -6.184 -18.344 1.00 95.12 98 ILE A O 1
ATOM 763 N N . LYS A 1 99 ? 19.167 -6.396 -20.589 1.00 94.62 99 LYS A N 1
ATOM 764 C CA . LYS A 1 99 ? 19.451 -7.840 -20.659 1.00 94.62 99 LYS A CA 1
ATOM 765 C C . LYS A 1 99 ? 18.382 -8.717 -19.988 1.00 94.62 99 LYS A C 1
ATOM 767 O O 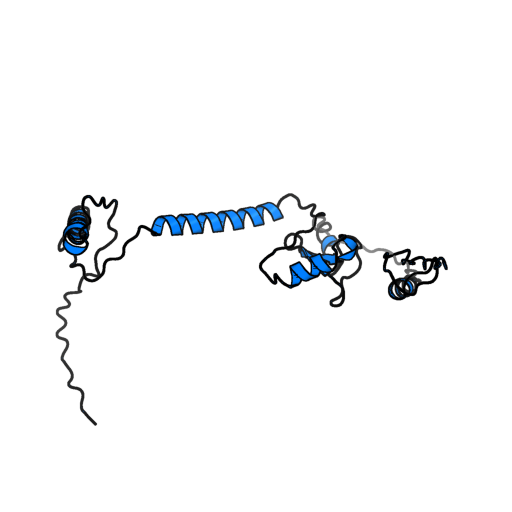. LYS A 1 99 ? 18.715 -9.776 -19.467 1.00 94.62 99 LYS A O 1
ATOM 772 N N . MET A 1 100 ? 17.122 -8.289 -20.008 1.00 94.06 100 MET A N 1
ATOM 773 C CA . MET A 1 100 ? 16.004 -9.092 -19.516 1.00 94.06 100 MET A CA 1
ATOM 774 C C . MET A 1 100 ? 15.572 -10.105 -20.578 1.00 94.06 100 MET A C 1
ATOM 776 O O . MET A 1 100 ? 15.334 -9.745 -21.736 1.00 94.06 100 MET A O 1
ATOM 780 N N . GLY A 1 101 ? 15.473 -11.375 -20.186 1.00 93.94 101 GLY A N 1
ATOM 781 C CA . GLY A 1 101 ? 15.020 -12.449 -21.063 1.00 93.94 101 GLY A CA 1
ATOM 782 C C . GLY A 1 101 ? 13.518 -12.373 -21.353 1.00 93.94 101 GLY A C 1
ATOM 783 O O . GLY A 1 101 ? 12.732 -11.886 -20.545 1.00 93.94 101 GLY A O 1
ATOM 784 N N . THR A 1 102 ? 13.078 -12.915 -22.493 1.00 92.44 102 THR A N 1
ATOM 785 C CA . THR A 1 102 ? 11.650 -12.926 -22.869 1.00 92.44 102 THR A CA 1
ATOM 786 C C . THR A 1 102 ? 10.774 -13.660 -21.851 1.00 92.44 102 THR A C 1
ATOM 788 O O . THR A 1 102 ? 9.631 -13.271 -21.643 1.00 92.44 102 THR A O 1
ATOM 791 N N . GLN A 1 103 ? 11.291 -14.717 -21.217 1.00 93.69 103 GLN A N 1
ATOM 792 C CA . GLN A 1 103 ? 10.552 -15.450 -20.188 1.00 93.69 103 GLN A CA 1
ATOM 793 C C . GLN A 1 103 ? 10.363 -14.607 -18.922 1.00 93.69 103 GLN A C 1
ATOM 795 O O . GLN A 1 103 ? 9.256 -14.555 -18.403 1.00 93.69 103 GLN A O 1
ATOM 800 N N . GLU A 1 104 ? 11.409 -13.916 -18.465 1.00 92.31 104 GLU A N 1
ATOM 801 C CA . GLU A 1 104 ? 11.348 -13.012 -17.307 1.00 92.31 104 GLU A CA 1
ATOM 802 C C . GLU A 1 104 ? 10.348 -11.879 -17.547 1.00 92.31 104 GLU A C 1
ATOM 804 O O . GLU A 1 104 ? 9.482 -11.637 -16.712 1.00 92.31 104 GLU A O 1
ATOM 809 N N . TYR A 1 105 ? 10.400 -11.260 -18.729 1.00 93.69 105 TYR A N 1
ATOM 810 C CA . TYR A 1 105 ? 9.447 -10.225 -19.123 1.00 93.69 105 TYR A CA 1
ATOM 811 C C . TYR A 1 105 ? 7.997 -10.727 -19.113 1.00 93.69 105 TYR A C 1
ATOM 813 O O . TYR A 1 105 ? 7.115 -10.065 -18.577 1.00 93.69 105 TYR A O 1
ATOM 821 N N . ARG A 1 106 ? 7.743 -11.928 -19.653 1.00 92.69 106 ARG A N 1
ATOM 822 C CA . ARG A 1 106 ? 6.403 -12.536 -19.634 1.00 92.69 106 ARG A CA 1
ATOM 823 C C . ARG A 1 106 ? 5.919 -12.848 -18.223 1.00 92.69 106 ARG A C 1
ATOM 825 O O . ARG A 1 106 ? 4.736 -12.687 -17.965 1.00 92.69 106 ARG A O 1
ATOM 832 N N . MET A 1 107 ? 6.806 -13.294 -17.331 1.00 91.25 107 MET A N 1
ATOM 833 C CA . MET A 1 107 ? 6.440 -13.525 -15.931 1.00 91.25 107 MET A CA 1
ATOM 834 C C . MET A 1 107 ? 6.017 -12.215 -15.262 1.00 91.25 107 MET A C 1
ATOM 836 O O . MET A 1 107 ? 4.976 -12.185 -14.620 1.00 91.25 107 MET A O 1
ATOM 840 N N . LEU A 1 108 ? 6.747 -11.119 -15.491 1.00 90.81 108 LEU A N 1
ATOM 841 C CA . LEU A 1 108 ? 6.355 -9.798 -14.986 1.00 90.81 108 LEU A CA 1
ATOM 842 C C . LEU A 1 108 ? 5.010 -9.325 -15.559 1.00 90.81 108 LEU A C 1
ATOM 844 O O . LEU A 1 108 ? 4.186 -8.823 -14.809 1.00 90.81 108 LEU A O 1
ATOM 848 N N . GLN A 1 109 ? 4.750 -9.542 -16.854 1.00 89.50 109 GLN A N 1
ATOM 849 C CA . GLN A 1 109 ? 3.448 -9.225 -17.461 1.00 89.50 109 GLN A CA 1
ATOM 850 C C . GLN A 1 109 ? 2.287 -10.061 -16.898 1.00 89.50 109 GLN A C 1
ATOM 852 O O . GLN A 1 109 ? 1.149 -9.611 -16.918 1.00 89.50 109 GLN A O 1
ATOM 857 N N . GLN A 1 110 ? 2.546 -11.295 -16.456 1.00 91.00 110 GLN A N 1
ATOM 858 C CA . GLN A 1 110 ? 1.516 -12.173 -15.889 1.00 91.00 110 GLN A CA 1
ATOM 859 C C . GLN A 1 110 ? 1.174 -11.825 -14.442 1.00 91.00 110 GLN A C 1
ATOM 861 O O . GLN A 1 110 ? 0.038 -12.032 -14.029 1.00 91.00 110 GLN A O 1
ATOM 866 N N . LEU A 1 111 ? 2.137 -11.292 -13.690 1.00 85.56 111 LEU A N 1
ATOM 867 C CA . LEU A 1 111 ? 1.968 -10.839 -12.307 1.00 85.56 111 LEU A CA 1
ATOM 868 C C . LEU A 1 111 ? 1.352 -9.433 -12.237 1.00 85.56 111 LEU A C 1
ATOM 870 O O . LEU A 1 111 ? 1.649 -8.684 -11.310 1.00 85.56 111 LEU A O 1
ATOM 874 N N . ASP A 1 112 ? 0.555 -9.069 -13.246 1.00 64.88 112 ASP A N 1
ATOM 875 C CA . ASP A 1 112 ? 0.030 -7.729 -13.506 1.00 64.88 112 ASP A CA 1
ATOM 876 C C . ASP A 1 112 ? -0.414 -7.045 -12.196 1.00 64.88 112 ASP A C 1
ATOM 878 O O . ASP A 1 112 ? -1.433 -7.414 -11.610 1.00 64.88 112 ASP A O 1
ATOM 882 N N . ARG A 1 113 ? 0.378 -6.049 -11.754 1.00 67.94 113 ARG A N 1
ATOM 883 C CA . ARG A 1 113 ? 0.224 -5.194 -10.549 1.00 67.94 113 ARG A CA 1
ATOM 884 C C . ARG A 1 113 ? 0.716 -5.712 -9.192 1.00 67.94 113 ARG A C 1
ATOM 886 O O . ARG A 1 113 ? 0.651 -4.951 -8.232 1.00 67.94 113 ARG A O 1
ATOM 893 N N . GLU A 1 114 ? 1.226 -6.934 -9.074 1.00 78.69 114 GLU A N 1
ATOM 894 C CA . GLU A 1 114 ? 1.755 -7.432 -7.787 1.00 78.69 114 GLU A CA 1
ATOM 895 C C . GLU A 1 114 ? 3.254 -7.170 -7.597 1.00 78.69 114 GLU A C 1
ATOM 897 O O . GLU A 1 114 ? 3.765 -7.262 -6.481 1.00 78.69 114 GLU A O 1
ATOM 902 N N . VAL A 1 115 ? 3.976 -6.859 -8.677 1.00 80.75 115 VAL A N 1
ATOM 903 C CA . VAL A 1 115 ? 5.433 -6.704 -8.638 1.00 80.75 115 VAL A CA 1
ATOM 904 C C . VAL A 1 115 ? 5.865 -5.409 -9.308 1.00 80.75 115 VAL A C 1
ATOM 906 O O . VAL A 1 115 ? 5.860 -5.295 -10.534 1.00 80.75 115 VAL A O 1
ATOM 909 N N . ASP A 1 116 ? 6.333 -4.471 -8.490 1.00 87.50 116 ASP A N 1
ATOM 910 C CA . ASP A 1 116 ? 6.966 -3.239 -8.949 1.00 87.50 116 ASP A CA 1
ATOM 911 C C . ASP A 1 116 ? 8.348 -3.538 -9.548 1.00 87.50 116 ASP A C 1
ATOM 913 O O . ASP A 1 116 ? 9.220 -4.143 -8.908 1.00 87.50 116 ASP A O 1
ATOM 917 N N . TRP A 1 117 ? 8.583 -3.100 -10.787 1.00 90.38 117 TRP A N 1
ATOM 918 C CA . TRP A 1 117 ? 9.890 -3.245 -11.424 1.00 90.38 117 TRP A CA 1
ATOM 919 C C . TRP A 1 117 ? 10.765 -2.003 -11.218 1.00 90.38 117 TRP A C 1
ATOM 921 O O . TRP A 1 117 ? 10.373 -0.868 -11.491 1.00 90.38 117 TRP A O 1
ATOM 931 N N . MET A 1 118 ? 12.012 -2.236 -10.798 1.00 90.06 118 MET A N 1
ATOM 932 C CA . MET A 1 118 ? 13.000 -1.189 -10.536 1.00 90.06 118 MET A CA 1
ATOM 933 C C . MET A 1 118 ? 14.233 -1.348 -11.428 1.00 90.06 118 MET A C 1
ATOM 935 O O . MET A 1 118 ? 14.849 -2.416 -11.509 1.00 90.06 118 MET A O 1
ATOM 939 N N . CYS A 1 119 ? 14.645 -0.261 -12.082 1.00 90.62 119 CYS A N 1
ATOM 940 C CA . CYS A 1 119 ? 15.848 -0.263 -12.905 1.00 90.62 119 CYS A CA 1
ATOM 941 C C . CYS A 1 119 ? 17.129 -0.268 -12.046 1.00 90.62 119 CYS A C 1
ATOM 943 O O . CYS A 1 119 ? 17.213 0.379 -11.005 1.00 90.62 119 CYS A O 1
ATOM 945 N N . LYS A 1 120 ? 18.185 -0.934 -12.529 1.00 85.50 120 LYS A N 1
ATOM 946 C CA . LYS A 1 120 ? 19.501 -0.977 -11.852 1.00 85.50 120 LYS A CA 1
ATOM 947 C C . LYS A 1 120 ? 20.291 0.330 -11.945 1.00 85.50 120 LYS A C 1
ATOM 949 O O . LYS A 1 120 ? 21.212 0.549 -11.170 1.00 85.50 120 LYS A O 1
ATOM 954 N N . ASN A 1 121 ? 19.962 1.173 -12.922 1.00 78.75 121 ASN A N 1
ATOM 955 C CA . ASN A 1 121 ? 20.695 2.405 -13.222 1.00 78.75 121 ASN A CA 1
ATOM 956 C C . ASN A 1 121 ? 20.096 3.628 -12.525 1.00 78.75 121 ASN A C 1
ATOM 958 O O . ASN A 1 121 ? 20.341 4.760 -12.948 1.00 78.75 121 ASN A O 1
ATOM 962 N N . TRP A 1 122 ? 19.287 3.416 -11.491 1.00 76.38 122 TRP A N 1
ATOM 963 C CA . TRP A 1 122 ? 18.747 4.517 -10.727 1.00 76.38 122 TRP A CA 1
ATOM 964 C C . TRP A 1 122 ? 19.881 5.193 -9.947 1.00 76.38 122 TRP A C 1
ATOM 966 O O . TRP A 1 122 ? 20.478 4.616 -9.043 1.00 76.38 122 TRP A O 1
ATOM 976 N N . LYS A 1 123 ? 20.215 6.416 -10.366 1.00 71.62 123 LYS A N 1
ATOM 977 C CA . LYS A 1 123 ? 21.214 7.287 -9.732 1.00 71.62 123 LYS A CA 1
ATOM 978 C C . LYS A 1 123 ? 20.550 8.414 -8.935 1.00 71.62 123 LYS A C 1
ATOM 980 O O . LYS A 1 123 ? 21.081 9.517 -8.890 1.00 71.62 123 LYS A O 1
ATOM 985 N N . GLY A 1 124 ? 19.349 8.179 -8.405 1.00 61.91 124 GLY A N 1
ATOM 986 C CA . GLY A 1 124 ? 18.670 9.182 -7.589 1.00 61.91 124 GLY A CA 1
ATOM 987 C C . GLY A 1 124 ? 19.449 9.462 -6.308 1.00 61.91 124 GLY A C 1
ATOM 988 O O . GLY A 1 124 ? 20.114 8.574 -5.777 1.00 61.91 124 GLY A O 1
ATOM 989 N N . ASN A 1 125 ? 19.317 10.679 -5.788 1.00 60.34 125 ASN A N 1
ATOM 990 C CA . ASN A 1 125 ? 19.949 11.149 -4.551 1.00 60.34 125 ASN A CA 1
ATOM 991 C C . ASN A 1 125 ? 19.361 10.498 -3.271 1.00 60.34 125 ASN A C 1
ATOM 993 O O . ASN A 1 125 ? 19.373 11.102 -2.207 1.00 60.34 125 ASN A O 1
ATOM 997 N N . GLY A 1 126 ? 18.807 9.282 -3.357 1.00 59.44 126 GLY A N 1
ATOM 998 C CA . GLY A 1 126 ? 18.113 8.591 -2.261 1.00 59.44 126 GLY A CA 1
ATOM 999 C C . GLY A 1 126 ? 16.620 8.924 -2.115 1.00 59.44 126 GLY A C 1
ATOM 1000 O O . GLY A 1 126 ? 15.913 8.217 -1.405 1.00 59.44 126 GLY A O 1
ATOM 1001 N N . GLU A 1 127 ? 16.097 9.925 -2.826 1.00 65.69 127 GLU A N 1
ATOM 1002 C CA . GLU A 1 127 ? 14.709 10.401 -2.658 1.00 65.69 127 GLU A CA 1
ATOM 1003 C C . GLU A 1 127 ? 13.641 9.337 -2.962 1.00 65.69 127 GLU A C 1
ATOM 1005 O O . GLU A 1 127 ? 12.685 9.180 -2.210 1.00 65.69 127 GLU A O 1
ATOM 1010 N N . GLY A 1 128 ? 13.830 8.531 -4.008 1.00 65.69 128 GLY A N 1
ATOM 1011 C CA . GLY A 1 128 ? 12.912 7.430 -4.331 1.00 65.69 128 GLY A CA 1
ATOM 1012 C C . GLY A 1 128 ? 12.916 6.288 -3.305 1.00 65.69 128 GLY A C 1
ATOM 1013 O O . GLY A 1 128 ? 11.938 5.560 -3.191 1.00 65.69 128 GLY A O 1
ATOM 1014 N N . LEU A 1 129 ? 13.983 6.150 -2.509 1.00 72.25 129 LEU A N 1
ATOM 1015 C CA . LEU A 1 129 ? 14.080 5.135 -1.462 1.00 72.25 129 LEU A CA 1
ATOM 1016 C C . LEU A 1 129 ? 13.300 5.625 -0.251 1.00 72.25 129 LEU A C 1
ATOM 1018 O O . LEU A 1 129 ? 12.592 4.837 0.360 1.00 72.25 129 LEU A O 1
ATOM 1022 N N . ASN A 1 130 ? 13.363 6.929 0.034 1.00 77.12 130 ASN A N 1
ATOM 1023 C CA . ASN A 1 130 ? 12.551 7.550 1.074 1.00 77.12 130 ASN A CA 1
ATOM 1024 C C . ASN A 1 130 ? 11.054 7.362 0.801 1.00 77.12 130 ASN A C 1
ATOM 1026 O O . ASN A 1 130 ? 10.334 7.014 1.726 1.00 77.12 130 ASN A O 1
ATOM 1030 N N . GLN A 1 131 ? 10.599 7.484 -0.453 1.00 78.38 131 GLN A N 1
ATOM 1031 C CA . GLN A 1 131 ? 9.193 7.224 -0.802 1.00 78.38 131 GLN A CA 1
ATOM 1032 C C . GLN A 1 131 ? 8.776 5.771 -0.529 1.00 78.38 131 GLN A C 1
ATOM 1034 O O . GLN A 1 131 ? 7.701 5.522 0.014 1.00 78.38 131 GLN A O 1
ATOM 1039 N N . VAL A 1 132 ? 9.620 4.796 -0.884 1.00 82.06 132 VAL A N 1
ATOM 1040 C CA . VAL A 1 132 ? 9.341 3.379 -0.595 1.00 82.06 132 VAL A CA 1
ATOM 1041 C C . VAL A 1 132 ? 9.352 3.125 0.913 1.00 82.06 132 VAL A C 1
ATOM 1043 O O . VAL A 1 132 ? 8.466 2.449 1.427 1.00 82.06 132 VAL A O 1
ATOM 1046 N N . VAL A 1 133 ? 10.324 3.688 1.632 1.00 85.94 133 VAL A N 1
ATOM 1047 C CA . VAL A 1 133 ? 10.423 3.574 3.092 1.00 85.94 133 VAL A CA 1
ATOM 1048 C C . VAL A 1 133 ? 9.190 4.169 3.768 1.00 85.94 133 VAL A C 1
ATOM 1050 O O . VAL A 1 133 ? 8.634 3.534 4.655 1.00 85.94 133 VAL A O 1
ATOM 1053 N N . GLU A 1 134 ? 8.722 5.335 3.330 1.00 87.94 134 GLU A N 1
ATOM 1054 C CA . GLU A 1 134 ? 7.521 5.980 3.864 1.00 87.94 134 GLU A CA 1
ATOM 1055 C C . GLU A 1 134 ? 6.275 5.107 3.673 1.00 87.94 134 GLU A C 1
ATOM 1057 O O . GLU A 1 134 ? 5.571 4.841 4.647 1.00 87.94 134 GLU A O 1
ATOM 1062 N N . LYS A 1 135 ? 6.069 4.554 2.468 1.00 87.06 135 LYS A N 1
ATOM 1063 C CA . LYS A 1 135 ? 4.972 3.606 2.199 1.00 87.06 135 LYS A CA 1
ATOM 1064 C C . LYS A 1 135 ? 5.053 2.357 3.081 1.00 87.06 135 LYS A C 1
ATOM 1066 O O . LYS A 1 135 ? 4.046 1.907 3.616 1.00 87.06 135 LYS A O 1
ATOM 1071 N N . VAL A 1 136 ? 6.247 1.790 3.262 1.00 91.25 136 VAL A N 1
ATOM 1072 C CA . VAL A 1 136 ? 6.437 0.616 4.132 1.00 91.25 136 VAL A CA 1
ATOM 1073 C C . VAL A 1 136 ? 6.132 0.958 5.593 1.00 91.25 136 VAL A C 1
ATOM 1075 O O . VAL A 1 136 ? 5.484 0.172 6.278 1.00 91.25 136 VAL A O 1
ATOM 1078 N N . LEU A 1 137 ? 6.561 2.127 6.075 1.00 93.69 137 LEU A N 1
ATOM 1079 C CA . LEU A 1 137 ? 6.279 2.582 7.438 1.00 93.69 137 LEU A CA 1
ATOM 1080 C C . LEU A 1 137 ? 4.783 2.822 7.676 1.00 93.69 137 LEU A C 1
ATOM 1082 O O . LEU A 1 137 ? 4.297 2.551 8.773 1.00 93.69 137 LEU A O 1
ATOM 1086 N N . GLU A 1 138 ? 4.052 3.305 6.672 1.00 94.94 138 GLU A N 1
ATOM 1087 C CA . GLU A 1 138 ? 2.594 3.442 6.731 1.00 94.94 138 GLU A CA 1
ATOM 1088 C C . GLU A 1 138 ? 1.913 2.076 6.877 1.00 94.94 138 GLU A C 1
ATOM 1090 O O . GLU A 1 138 ? 1.149 1.877 7.820 1.00 94.94 138 GLU A O 1
ATOM 1095 N N . VAL A 1 139 ? 2.280 1.097 6.042 1.00 92.62 139 VAL A N 1
ATOM 1096 C CA . VAL A 1 139 ? 1.750 -0.276 6.138 1.00 92.62 139 VAL A CA 1
ATOM 1097 C C . VAL A 1 139 ? 2.048 -0.901 7.504 1.00 92.62 139 VAL A C 1
ATOM 1099 O O . VAL A 1 139 ? 1.179 -1.535 8.101 1.00 92.62 139 VAL A O 1
ATOM 1102 N N . VAL A 1 140 ? 3.261 -0.710 8.035 1.00 93.75 140 VAL A N 1
ATOM 1103 C CA . VAL A 1 140 ? 3.622 -1.208 9.373 1.00 93.75 140 VAL A CA 1
ATOM 1104 C C . VAL A 1 140 ? 2.741 -0.575 10.450 1.00 93.75 140 VAL A C 1
ATOM 1106 O O . VAL A 1 140 ? 2.227 -1.296 11.304 1.00 93.75 140 VAL A O 1
ATOM 1109 N N . ARG A 1 141 ? 2.511 0.741 10.386 1.00 94.44 141 ARG A N 1
ATOM 1110 C CA . ARG A 1 141 ? 1.647 1.454 11.336 1.00 94.44 141 ARG A CA 1
ATOM 1111 C C . ARG A 1 141 ? 0.209 0.941 11.288 1.00 94.44 141 ARG A C 1
ATOM 1113 O O . ARG A 1 141 ? -0.374 0.669 12.333 1.00 94.44 141 ARG A O 1
ATOM 1120 N N . GLU A 1 142 ? -0.349 0.760 10.092 1.00 93.94 142 GLU A N 1
ATOM 1121 C CA . GLU A 1 142 ? -1.700 0.213 9.932 1.00 93.94 142 GLU A CA 1
ATOM 1122 C C . GLU A 1 142 ? -1.828 -1.198 10.524 1.00 93.94 142 GLU A C 1
ATOM 1124 O O . GLU A 1 142 ? -2.832 -1.529 11.162 1.00 93.94 142 GLU A O 1
ATOM 1129 N N . GLU A 1 143 ? -0.816 -2.045 10.333 1.00 90.88 143 GLU A N 1
ATOM 1130 C CA . GLU A 1 143 ? -0.789 -3.396 10.894 1.00 90.88 143 GLU A CA 1
ATOM 1131 C C . GLU A 1 143 ? -0.657 -3.395 12.421 1.00 90.88 143 GLU A C 1
ATOM 1133 O O . GLU A 1 143 ? -1.300 -4.200 13.100 1.00 90.88 143 GLU A O 1
ATOM 1138 N N . GLU A 1 144 ? 0.122 -2.476 12.988 1.00 93.75 144 GLU A N 1
ATOM 1139 C CA . GLU A 1 144 ? 0.191 -2.277 14.437 1.00 93.75 144 GLU A CA 1
ATOM 1140 C C . GLU A 1 144 ? -1.156 -1.811 15.009 1.00 93.75 144 GLU A C 1
ATOM 1142 O O . GLU A 1 144 ? -1.625 -2.374 15.999 1.00 93.75 144 GLU A O 1
ATOM 1147 N N . GLU A 1 145 ? -1.848 -0.877 14.352 1.00 89.56 145 GLU A N 1
ATOM 1148 C CA . GLU A 1 145 ? -3.187 -0.426 14.757 1.00 89.56 145 GLU A CA 1
ATOM 1149 C C . GLU A 1 145 ? -4.257 -1.525 14.642 1.00 89.56 145 GLU A C 1
ATOM 1151 O O . GLU A 1 145 ? -5.186 -1.595 15.455 1.00 89.56 145 GLU A O 1
ATOM 1156 N N . LYS A 1 146 ? -4.165 -2.404 13.636 1.00 88.69 146 LYS A N 1
ATOM 1157 C CA . LYS A 1 146 ? -5.034 -3.589 13.524 1.00 88.69 146 LYS A CA 1
ATOM 1158 C C . LYS A 1 146 ? -4.771 -4.565 14.667 1.00 88.69 146 LYS A C 1
ATOM 1160 O O . LYS A 1 146 ? -5.719 -5.006 15.317 1.00 88.69 146 LYS A O 1
ATOM 1165 N N . LYS A 1 147 ? -3.501 -4.862 14.955 1.00 89.06 147 LYS A N 1
ATOM 1166 C CA . LYS A 1 147 ? -3.110 -5.743 16.067 1.00 89.06 147 LYS A CA 1
ATOM 1167 C C . LYS A 1 147 ? -3.526 -5.176 17.418 1.00 89.06 147 LYS A C 1
ATOM 1169 O O . LYS A 1 147 ? -3.989 -5.934 18.259 1.00 89.06 147 LYS A O 1
ATOM 1174 N N . ALA A 1 148 ? -3.449 -3.862 17.605 1.00 87.88 148 ALA A N 1
ATOM 1175 C CA . ALA A 1 148 ? -3.919 -3.214 18.825 1.00 87.88 148 ALA A CA 1
ATOM 1176 C C . ALA A 1 148 ? -5.436 -3.381 19.044 1.00 87.88 148 ALA A C 1
ATOM 1178 O O . ALA A 1 148 ? -5.893 -3.347 20.181 1.00 87.88 148 ALA A O 1
ATOM 1179 N N . ARG A 1 149 ? -6.222 -3.591 17.977 1.00 84.94 149 ARG A N 1
ATOM 1180 C CA . ARG A 1 149 ? -7.685 -3.743 18.041 1.00 84.94 149 ARG A CA 1
ATOM 1181 C C . ARG A 1 149 ? -8.177 -5.187 17.981 1.00 84.94 149 ARG A C 1
ATOM 1183 O O . ARG A 1 149 ? -9.365 -5.405 18.186 1.00 84.94 149 ARG A O 1
ATOM 1190 N N . ILE A 1 150 ? -7.312 -6.173 17.725 1.00 86.12 150 ILE A N 1
ATOM 1191 C CA . ILE A 1 150 ? -7.738 -7.581 17.598 1.00 86.12 150 ILE A CA 1
ATOM 1192 C C . ILE A 1 150 ? -8.326 -8.138 18.901 1.00 86.12 150 ILE A C 1
ATOM 1194 O O . ILE A 1 150 ? -9.188 -9.009 18.870 1.00 86.12 150 ILE A O 1
ATOM 1198 N N . ASN A 1 151 ? -7.895 -7.592 20.038 1.00 82.31 151 ASN A N 1
ATOM 1199 C CA . ASN A 1 151 ? -8.385 -7.968 21.361 1.00 82.31 151 ASN A CA 1
ATOM 1200 C C . ASN A 1 151 ? -9.580 -7.115 21.814 1.00 82.31 151 ASN A C 1
ATOM 1202 O O . ASN A 1 151 ? -10.088 -7.312 22.917 1.00 82.31 151 ASN A O 1
ATOM 1206 N N . ASN A 1 152 ? -10.042 -6.172 20.985 1.00 86.75 152 ASN A N 1
ATOM 1207 C CA . ASN A 1 152 ? -11.215 -5.373 21.306 1.00 86.75 152 ASN A CA 1
ATOM 1208 C C . ASN A 1 152 ? -12.467 -6.213 21.066 1.00 86.75 152 ASN A C 1
ATOM 1210 O O . ASN A 1 152 ? -12.762 -6.616 19.942 1.00 86.75 152 ASN A O 1
ATOM 1214 N N . LEU A 1 153 ? -13.225 -6.441 22.132 1.00 86.75 153 LEU A N 1
ATOM 1215 C CA . LEU A 1 153 ? -14.491 -7.158 22.084 1.00 86.75 153 LEU A CA 1
ATOM 1216 C C . LEU A 1 153 ? -15.648 -6.159 22.094 1.00 86.75 153 LEU A C 1
ATOM 1218 O O . LEU A 1 153 ? -15.665 -5.214 22.883 1.00 86.75 153 LEU A O 1
ATOM 1222 N N . VAL A 1 154 ? -16.625 -6.379 21.213 1.00 87.75 154 VAL A N 1
ATOM 1223 C CA . VAL A 1 154 ? -17.880 -5.620 21.180 1.00 87.75 154 VAL A CA 1
ATOM 1224 C C . VAL A 1 154 ? -18.982 -6.528 21.707 1.00 87.75 154 VAL A C 1
ATOM 1226 O O . VAL A 1 154 ? -19.288 -7.547 21.091 1.00 87.75 154 VAL A O 1
ATOM 1229 N N . ILE A 1 155 ? -19.561 -6.167 22.852 1.00 87.06 155 ILE A N 1
ATOM 1230 C CA . ILE A 1 155 ? -20.640 -6.924 23.493 1.00 87.06 155 ILE A CA 1
ATOM 1231 C C . ILE A 1 155 ? -21.947 -6.154 23.287 1.00 87.06 155 ILE A C 1
ATOM 1233 O O . ILE A 1 155 ? -22.053 -4.983 23.658 1.00 87.06 155 ILE A O 1
ATOM 1237 N N . TYR A 1 156 ? -22.924 -6.803 22.658 1.00 87.19 156 TYR A N 1
ATOM 1238 C CA . TYR A 1 156 ? -24.254 -6.241 22.429 1.00 87.19 156 TYR A CA 1
ATOM 1239 C C . TYR A 1 156 ? -25.199 -6.592 23.577 1.00 87.19 156 TYR A C 1
ATOM 1241 O O . TYR A 1 156 ? -24.950 -7.536 24.320 1.00 87.19 156 TYR A O 1
ATOM 1249 N N . GLU A 1 157 ? -26.283 -5.821 23.699 1.00 86.88 157 GLU A N 1
ATOM 1250 C CA . GLU A 1 157 ? -27.392 -6.102 24.628 1.00 86.88 157 GLU A CA 1
ATOM 1251 C C . GLU A 1 157 ? -26.995 -6.135 26.113 1.00 86.88 157 GLU A C 1
ATOM 1253 O O . GLU A 1 157 ? -27.697 -6.701 26.945 1.00 86.88 157 GLU A O 1
ATOM 1258 N N . VAL A 1 158 ? -25.891 -5.475 26.469 1.00 88.38 158 VAL A N 1
ATOM 1259 C CA . VAL A 1 158 ? -25.521 -5.261 27.869 1.00 88.38 158 VAL A CA 1
ATOM 1260 C C . VAL A 1 158 ? -26.266 -4.046 28.405 1.00 88.38 158 VAL A C 1
ATOM 1262 O O . VAL A 1 158 ? -26.210 -2.963 27.814 1.00 88.38 158 VAL A O 1
ATOM 1265 N N . GLU A 1 159 ? -26.955 -4.219 29.530 1.00 86.25 159 GLU A N 1
ATOM 1266 C CA . GLU A 1 159 ? -27.603 -3.115 30.234 1.00 86.25 159 GLU A CA 1
ATOM 1267 C C . GLU A 1 159 ? -26.572 -2.064 30.664 1.00 86.25 159 GLU A C 1
ATOM 1269 O O . GLU A 1 159 ? -25.580 -2.368 31.334 1.00 86.25 159 GLU A O 1
ATOM 1274 N N . GLU A 1 160 ? -26.818 -0.803 30.307 1.00 85.06 160 GLU A N 1
ATOM 1275 C CA . GLU A 1 160 ? -25.923 0.291 30.680 1.00 85.06 160 GLU A CA 1
ATOM 1276 C C . GLU A 1 160 ? -25.816 0.454 32.202 1.00 85.06 160 GLU A C 1
ATOM 1278 O O . GLU A 1 160 ? -26.787 0.284 32.947 1.00 85.06 160 GLU A O 1
ATOM 1283 N N . SER A 1 161 ? -24.631 0.848 32.673 1.00 87.62 161 SER A N 1
ATOM 1284 C CA . SER A 1 161 ? -24.471 1.408 34.015 1.00 87.62 161 SER A CA 1
ATOM 1285 C C . SER A 1 161 ? -25.404 2.605 34.241 1.00 87.62 161 SER A C 1
ATOM 1287 O O . SER A 1 161 ? -25.558 3.482 33.387 1.00 87.62 161 SER A O 1
ATOM 1289 N N . GLN A 1 162 ? -26.012 2.638 35.430 1.00 86.69 162 GLN A N 1
ATOM 1290 C CA . GLN A 1 162 ? -26.847 3.753 35.889 1.00 86.69 162 GLN A CA 1
ATOM 1291 C C . GLN A 1 162 ? -26.012 4.897 36.488 1.00 86.69 162 GLN A C 1
ATOM 1293 O O . GLN A 1 162 ? -26.554 5.944 36.844 1.00 86.69 162 GLN A O 1
ATOM 1298 N N . LYS A 1 163 ? -24.692 4.715 36.614 1.00 87.00 163 LYS A N 1
ATOM 1299 C CA . LYS A 1 163 ? -23.779 5.706 37.184 1.00 87.00 163 LYS A CA 1
ATOM 1300 C C . LYS A 1 163 ? -23.527 6.855 36.213 1.00 87.00 163 LYS A C 1
ATOM 1302 O O . LYS A 1 163 ? -23.583 6.722 34.986 1.00 87.00 163 LYS A O 1
ATOM 1307 N N . GLU A 1 164 ? -23.242 8.025 36.776 1.00 86.19 164 GLU A N 1
ATOM 1308 C CA . GLU A 1 164 ? -22.779 9.163 35.988 1.00 86.19 164 GLU A CA 1
ATOM 1309 C C . GLU A 1 164 ? -21.376 8.914 35.419 1.00 86.19 164 GLU A C 1
ATOM 1311 O O . GLU A 1 164 ? -20.633 8.047 35.877 1.00 86.19 164 GLU A O 1
ATOM 1316 N N . TYR A 1 165 ? -21.027 9.659 34.368 1.00 83.44 165 TYR A N 1
ATOM 1317 C CA . TYR A 1 165 ? -19.730 9.535 33.705 1.00 83.44 165 TYR A CA 1
ATOM 1318 C C . TYR A 1 165 ? -18.571 9.688 34.699 1.00 83.44 165 TYR A C 1
ATOM 1320 O O . TYR A 1 165 ? -18.536 10.633 35.482 1.00 83.44 165 TYR A O 1
ATOM 1328 N N . GLY A 1 166 ? -17.592 8.786 34.617 1.00 87.62 166 GLY A N 1
ATOM 1329 C CA . GLY A 1 166 ? -16.395 8.826 35.449 1.00 87.62 166 GLY A CA 1
ATOM 1330 C C . GLY A 1 166 ? -15.894 7.433 35.812 1.00 87.62 166 GLY A C 1
ATOM 1331 O O . GLY A 1 166 ? -16.296 6.439 35.211 1.00 87.62 166 GLY A O 1
ATOM 1332 N N . LYS A 1 167 ? -15.020 7.378 36.821 1.00 89.81 167 LYS A N 1
ATOM 1333 C CA . LYS A 1 167 ? -14.380 6.135 37.278 1.00 89.81 167 LYS A CA 1
ATOM 1334 C C . LYS A 1 167 ? -15.378 5.110 37.820 1.00 89.81 167 LYS A C 1
ATOM 1336 O O . LYS A 1 167 ? -15.223 3.934 37.535 1.00 89.81 167 LYS A O 1
ATOM 1341 N N . GLU A 1 168 ? -16.415 5.557 38.535 1.00 90.81 168 GLU A N 1
ATOM 1342 C CA . GLU A 1 168 ? -17.440 4.653 39.086 1.00 90.81 168 GLU A CA 1
ATOM 1343 C C . GLU A 1 168 ? -18.194 3.892 37.990 1.00 90.81 168 GLU A C 1
ATOM 1345 O O . GLU A 1 168 ? -18.487 2.711 38.145 1.00 90.81 168 GLU A O 1
ATOM 1350 N N . ARG A 1 169 ? -18.494 4.561 36.869 1.00 90.25 169 ARG A N 1
ATOM 1351 C CA . ARG A 1 169 ? -19.136 3.922 35.71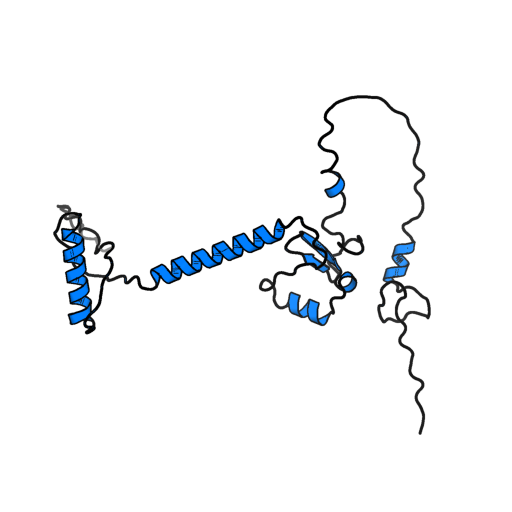8 1.00 90.25 169 ARG A CA 1
ATOM 1352 C C . ARG A 1 169 ? -18.213 2.907 35.053 1.00 90.25 169 ARG A C 1
ATOM 1354 O O . ARG A 1 169 ? -18.668 1.830 34.696 1.00 90.25 169 ARG A O 1
ATOM 1361 N N . GLU A 1 170 ? -16.938 3.249 34.874 1.00 90.81 170 GLU A N 1
ATOM 1362 C CA . GLU A 1 170 ? -15.959 2.332 34.279 1.00 90.81 170 GLU A CA 1
ATOM 1363 C C . GLU A 1 170 ? -15.790 1.062 35.126 1.00 90.81 170 GLU A C 1
ATOM 1365 O O . GLU A 1 170 ? -15.686 -0.030 34.575 1.00 90.81 170 GLU A O 1
ATOM 1370 N N . GLU A 1 171 ? -15.793 1.198 36.454 1.00 92.19 171 GLU A N 1
ATOM 1371 C CA . GLU A 1 171 ? -15.710 0.075 37.391 1.00 92.19 171 GLU A CA 1
ATOM 1372 C C . GLU A 1 171 ? -16.963 -0.813 37.327 1.00 92.19 171 GLU A C 1
ATOM 1374 O O . GLU A 1 171 ? -16.836 -2.020 37.143 1.00 92.19 171 GLU A O 1
ATOM 1379 N N . GLU A 1 172 ? -18.170 -0.230 37.338 1.00 92.31 172 GLU A N 1
ATOM 1380 C CA . GLU A 1 172 ? -19.413 -1.004 37.177 1.00 92.31 172 GLU A CA 1
ATOM 1381 C C . GLU A 1 172 ? -19.479 -1.707 35.810 1.00 92.31 172 GLU A C 1
ATOM 1383 O O . GLU A 1 172 ? -19.876 -2.869 35.714 1.00 92.31 172 GLU A O 1
ATOM 1388 N N . ASP A 1 173 ? -19.077 -1.020 34.737 1.00 92.44 173 ASP A N 1
ATOM 1389 C CA . ASP A 1 173 ? -19.046 -1.599 33.395 1.00 92.44 173 ASP A CA 1
ATOM 1390 C C . ASP A 1 173 ? -18.009 -2.749 33.315 1.00 92.44 173 ASP A C 1
ATOM 1392 O O . ASP A 1 173 ? -18.275 -3.773 32.674 1.00 92.44 173 ASP A O 1
ATOM 1396 N N . LYS A 1 174 ? -16.859 -2.637 34.004 1.00 92.81 174 LYS A N 1
ATOM 1397 C CA . LYS A 1 174 ? -15.854 -3.714 34.142 1.00 92.81 174 LYS A CA 1
ATOM 1398 C C . LYS A 1 174 ? -16.401 -4.921 34.899 1.00 92.81 174 LYS A C 1
ATOM 1400 O O . LYS A 1 174 ? -16.196 -6.052 34.447 1.00 92.81 174 LYS A O 1
ATOM 1405 N N . ASP A 1 175 ? -17.121 -4.697 35.992 1.00 92.62 175 ASP A N 1
ATOM 1406 C CA . ASP A 1 175 ? -17.742 -5.764 36.779 1.00 92.62 175 ASP A CA 1
ATOM 1407 C C . ASP A 1 175 ? -18.792 -6.516 35.955 1.00 92.62 175 ASP A C 1
ATOM 1409 O O . ASP A 1 175 ? -18.758 -7.746 35.884 1.00 92.62 175 ASP A O 1
ATOM 1413 N N . LYS A 1 176 ? -19.655 -5.790 35.231 1.00 92.81 176 LYS A N 1
ATOM 1414 C CA . LYS A 1 176 ? -20.641 -6.388 34.314 1.00 92.81 176 LYS A CA 1
ATOM 1415 C C . LYS A 1 176 ? -19.982 -7.217 33.219 1.00 92.81 176 LYS A C 1
ATOM 1417 O O . LYS A 1 176 ? -20.418 -8.333 32.945 1.00 92.81 176 LYS A O 1
ATOM 1422 N N . CYS A 1 177 ? -18.922 -6.703 32.591 1.00 93.00 177 CYS A N 1
ATOM 1423 C CA . CYS A 1 177 ? -18.192 -7.466 31.579 1.00 93.00 177 CYS A CA 1
ATOM 1424 C C . CYS A 1 177 ? -17.589 -8.740 32.178 1.00 93.00 177 CYS A C 1
ATOM 1426 O O . CYS A 1 177 ? -17.719 -9.812 31.590 1.00 93.00 177 CYS A O 1
ATOM 1428 N N . THR A 1 178 ? -16.975 -8.638 33.358 1.00 93.69 178 THR A N 1
ATOM 1429 C CA . THR A 1 178 ? -16.392 -9.785 34.067 1.00 93.69 178 THR A CA 1
ATOM 1430 C C . THR A 1 178 ? -17.458 -10.835 34.367 1.00 93.69 178 THR A C 1
ATOM 1432 O O . THR A 1 178 ? -17.260 -12.010 34.063 1.00 93.69 178 THR A O 1
ATOM 1435 N N . GLU A 1 179 ? -18.630 -10.420 34.853 1.00 94.38 179 GLU A N 1
ATOM 1436 C CA . GLU A 1 179 ? -19.759 -11.318 35.090 1.00 94.38 179 GLU A CA 1
ATOM 1437 C C . GLU A 1 179 ? -20.215 -12.024 33.804 1.00 94.38 179 GLU A C 1
ATOM 1439 O O . GLU A 1 179 ? -20.434 -13.238 33.811 1.00 94.38 179 GLU A O 1
ATOM 1444 N N . ILE A 1 180 ? -20.317 -11.298 32.686 1.00 94.25 180 ILE A N 1
ATOM 1445 C CA . ILE A 1 180 ? -20.689 -11.871 31.385 1.00 94.25 180 ILE A CA 1
ATOM 1446 C C . ILE A 1 180 ? -19.676 -12.937 30.949 1.00 94.25 180 ILE A C 1
ATOM 1448 O O . ILE A 1 180 ? -20.077 -14.014 30.499 1.00 94.25 180 ILE A O 1
ATOM 1452 N N . PHE A 1 181 ? -18.373 -12.691 31.104 1.00 94.81 181 PHE A N 1
ATOM 1453 C CA . PHE A 1 181 ? -17.353 -13.680 30.746 1.00 94.81 181 PHE A CA 1
ATOM 1454 C C . PHE A 1 181 ? -17.374 -14.899 31.667 1.00 94.81 181 PHE A C 1
ATOM 1456 O O . PHE A 1 181 ? -17.337 -16.034 31.184 1.00 94.81 181 PHE A O 1
ATOM 1463 N N . GLU A 1 182 ? -17.477 -14.690 32.976 1.00 95.31 182 GLU A N 1
ATOM 1464 C CA . GLU A 1 182 ? -17.422 -15.783 33.943 1.00 95.31 182 GLU A CA 1
ATOM 1465 C C . GLU A 1 182 ? -18.693 -16.632 33.943 1.00 95.31 182 GLU A C 1
ATOM 1467 O O . GLU A 1 182 ? -18.608 -17.862 33.945 1.00 95.31 182 GLU A O 1
ATOM 1472 N N . ARG A 1 183 ? -19.873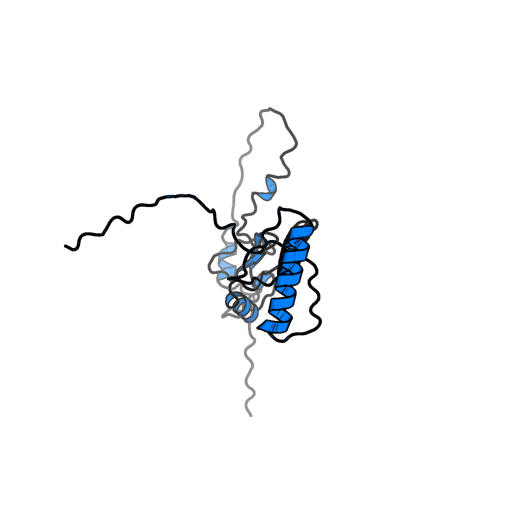 -16.001 33.925 1.00 94.62 183 ARG A N 1
ATOM 1473 C CA . ARG A 1 183 ? -21.166 -16.700 33.989 1.00 94.62 183 ARG A CA 1
ATOM 1474 C C . ARG A 1 183 ? -21.722 -17.046 32.616 1.00 94.62 183 ARG A C 1
ATOM 1476 O O . ARG A 1 183 ? -22.282 -18.126 32.460 1.00 94.62 183 ARG A O 1
ATOM 1483 N N . GLY A 1 184 ? -21.613 -16.132 31.655 1.00 93.44 184 GLY A N 1
ATOM 1484 C CA . GLY A 1 184 ? -22.171 -16.306 30.315 1.00 93.44 184 GLY A CA 1
ATOM 1485 C C . GLY A 1 184 ? -21.299 -17.198 29.437 1.00 93.44 184 GLY A C 1
ATOM 1486 O O . GLY A 1 184 ? -21.791 -18.164 28.860 1.00 93.44 184 GLY A O 1
ATOM 1487 N N . VAL A 1 185 ? -19.999 -16.900 29.362 1.00 93.75 185 VAL A N 1
ATOM 1488 C CA . VAL A 1 185 ? -19.054 -17.643 28.503 1.00 93.75 185 VAL A CA 1
ATOM 1489 C C . VAL A 1 185 ? -18.397 -18.817 29.244 1.00 93.75 185 VAL A C 1
ATOM 1491 O O . VAL A 1 185 ? -18.031 -19.812 28.622 1.00 93.75 185 VAL A O 1
ATOM 1494 N N . GLY A 1 186 ? -18.266 -18.737 30.572 1.00 95.31 186 GLY A N 1
ATOM 1495 C CA . GLY A 1 186 ? -17.630 -19.773 31.393 1.00 95.31 186 GLY A CA 1
ATOM 1496 C C . GLY A 1 186 ? -16.104 -19.659 31.481 1.00 95.31 186 GLY A C 1
ATOM 1497 O O . GLY A 1 186 ? -15.437 -20.629 31.847 1.00 95.31 186 GLY A O 1
ATOM 1498 N N . VAL A 1 187 ? -15.533 -18.498 31.146 1.00 94.69 187 VAL A N 1
ATOM 1499 C CA . VAL A 1 187 ? -14.086 -18.242 31.231 1.00 94.69 187 VAL A CA 1
ATOM 1500 C C . VAL A 1 187 ? -13.782 -17.555 32.555 1.00 94.69 187 VAL A C 1
ATOM 1502 O O . VAL A 1 187 ? -14.334 -16.501 32.841 1.00 94.69 187 VAL A O 1
ATOM 1505 N N . LYS A 1 188 ? -12.890 -18.137 33.363 1.00 94.56 188 LYS A N 1
ATOM 1506 C CA . LYS A 1 188 ? -12.496 -17.592 34.673 1.00 94.56 188 LYS A CA 1
ATOM 1507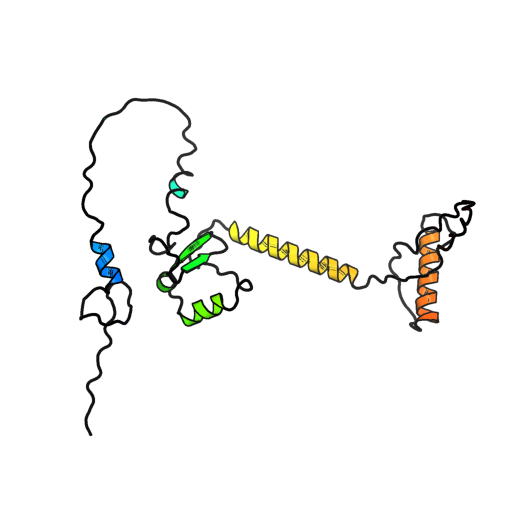 C C . LYS A 1 188 ? -11.172 -16.842 34.597 1.00 94.56 188 LYS A C 1
ATOM 1509 O O . LYS A 1 188 ? -10.300 -17.224 33.819 1.00 94.56 188 LYS A O 1
ATOM 1514 N N . GLY A 1 189 ? -10.998 -15.845 35.465 1.00 91.62 189 GLY A N 1
ATOM 1515 C CA . GLY A 1 189 ? -9.729 -15.120 35.595 1.00 91.62 189 GLY A CA 1
ATOM 1516 C C . GLY A 1 189 ? -9.425 -14.201 34.411 1.00 91.62 189 GLY A C 1
ATOM 1517 O O . GLY A 1 189 ? -8.261 -14.010 34.063 1.00 91.62 189 GLY A O 1
ATOM 1518 N N . VAL A 1 190 ? -10.465 -13.661 33.772 1.00 91.06 190 VAL A N 1
ATOM 1519 C CA . VAL A 1 190 ? -10.318 -12.665 32.707 1.00 91.06 190 VAL A CA 1
ATOM 1520 C C . VAL A 1 190 ? -9.835 -11.349 33.318 1.00 91.06 190 VAL A C 1
ATOM 1522 O O . VAL A 1 190 ? -10.361 -10.900 34.332 1.00 91.06 190 VAL A O 1
ATOM 1525 N N . SER A 1 191 ? -8.830 -10.726 32.702 1.00 90.75 191 SER A N 1
ATOM 1526 C CA . SER A 1 191 ? -8.351 -9.392 33.075 1.00 90.75 191 SER A CA 1
ATOM 1527 C C . SER A 1 191 ? -8.789 -8.389 32.014 1.00 90.75 191 SER A C 1
ATOM 1529 O O . SER A 1 191 ? -8.437 -8.532 30.844 1.00 90.75 191 SER A O 1
ATOM 1531 N N . ILE A 1 192 ? -9.585 -7.398 32.416 1.00 91.56 192 ILE A N 1
ATOM 1532 C CA . ILE A 1 192 ? -10.090 -6.344 31.532 1.00 91.56 192 ILE A CA 1
ATOM 1533 C C . ILE A 1 192 ? -9.306 -5.064 31.819 1.00 91.56 192 ILE A C 1
ATOM 1535 O O . ILE A 1 192 ? -9.508 -4.420 32.849 1.00 91.56 192 ILE A O 1
ATOM 1539 N N . GLU A 1 193 ? -8.409 -4.682 30.908 1.00 89.88 193 GLU A N 1
ATOM 1540 C CA . GLU A 1 193 ? -7.562 -3.494 31.084 1.00 89.88 193 GLU A CA 1
ATOM 1541 C C . GLU A 1 193 ? -8.383 -2.197 31.039 1.00 89.88 193 GLU A C 1
ATOM 1543 O O . GLU A 1 193 ? -8.281 -1.339 31.922 1.00 89.88 193 GLU A O 1
ATOM 1548 N N . SER A 1 194 ? -9.252 -2.066 30.036 1.00 88.81 194 SER A N 1
ATOM 1549 C CA . SER A 1 194 ? -10.091 -0.884 29.839 1.00 88.81 194 SER A CA 1
ATOM 1550 C C . SER A 1 194 ? -11.457 -1.254 29.271 1.00 88.81 194 SER A C 1
ATOM 1552 O O . SER A 1 194 ? -11.601 -2.249 28.561 1.00 88.81 194 SER A O 1
ATOM 1554 N N . VAL A 1 195 ? -12.462 -0.439 29.592 1.00 88.81 195 VAL A N 1
ATOM 1555 C CA . VAL A 1 195 ? -13.804 -0.530 29.011 1.00 88.81 195 VAL A CA 1
ATOM 1556 C C . VAL A 1 195 ? -14.134 0.829 28.415 1.00 88.81 195 VAL A C 1
ATOM 1558 O O . VAL A 1 195 ? -14.112 1.838 29.110 1.00 88.81 195 VAL A O 1
ATOM 1561 N N . GLY A 1 196 ? -14.390 0.865 27.106 1.00 81.19 196 GLY A N 1
ATOM 1562 C CA . GLY A 1 196 ? -14.654 2.118 26.398 1.00 81.19 196 GLY A CA 1
ATOM 1563 C C . GLY A 1 196 ? -16.030 2.697 26.733 1.00 81.19 196 GLY A C 1
ATOM 1564 O O . GLY A 1 196 ? -16.141 3.772 27.317 1.00 81.19 196 GLY A O 1
ATOM 1565 N N . ARG A 1 197 ? -17.095 2.002 26.314 1.00 71.75 197 ARG A N 1
ATOM 1566 C CA . ARG A 1 197 ? -18.487 2.392 26.575 1.00 71.75 197 ARG A CA 1
ATOM 1567 C C . ARG A 1 197 ? -19.421 1.203 26.382 1.00 71.75 197 ARG A C 1
ATOM 1569 O O . ARG A 1 197 ? -19.484 0.661 25.280 1.00 71.75 197 ARG A O 1
ATOM 1576 N N . LEU A 1 198 ? -20.205 0.872 27.404 1.00 66.62 198 LEU A N 1
ATOM 1577 C CA . LEU A 1 198 ? -21.353 -0.019 27.255 1.00 66.62 198 LEU A CA 1
ATOM 1578 C C . LEU A 1 198 ? -22.600 0.810 26.913 1.00 66.62 198 LEU A C 1
ATOM 1580 O O . LEU A 1 198 ? -22.976 1.710 27.665 1.00 66.62 198 LEU A O 1
ATOM 1584 N N . GLY A 1 199 ? -23.184 0.517 25.745 1.00 62.22 199 GLY A N 1
ATOM 1585 C CA . GLY A 1 199 ? -24.501 0.979 25.299 1.00 62.22 199 GLY A CA 1
ATOM 1586 C C . GLY A 1 199 ? -24.638 2.430 24.806 1.00 62.22 199 GLY A C 1
ATOM 1587 O O . GLY A 1 199 ? -23.723 3.267 24.846 1.00 62.22 199 GLY A O 1
ATOM 1588 N N . ARG A 1 200 ? -25.847 2.724 24.308 1.00 65.38 200 ARG A N 1
ATOM 1589 C CA . ARG A 1 200 ? -26.359 4.074 24.038 1.00 65.38 200 ARG A CA 1
ATOM 1590 C C . ARG A 1 200 ? -27.472 4.362 25.050 1.00 65.38 200 ARG A C 1
ATOM 1592 O O . ARG A 1 200 ? -28.489 3.679 24.972 1.00 65.38 200 ARG A O 1
ATOM 1599 N N . ARG A 1 201 ? -27.289 5.366 25.932 1.00 62.41 201 ARG A N 1
ATOM 1600 C CA . ARG A 1 201 ? -28.332 5.859 26.856 1.00 62.41 201 ARG A CA 1
ATOM 1601 C C . ARG A 1 201 ? -29.663 5.835 26.146 1.00 62.41 201 ARG A C 1
ATOM 1603 O O . ARG A 1 201 ? -29.848 6.576 25.176 1.00 62.41 201 ARG A O 1
ATOM 1610 N N . MET A 1 202 ? -30.544 4.942 26.602 1.00 60.56 202 MET A N 1
ATOM 1611 C CA . MET A 1 202 ? -31.928 4.981 26.181 1.00 60.56 202 MET A CA 1
ATOM 1612 C C . MET A 1 202 ? -32.395 6.358 26.591 1.00 60.56 202 MET A C 1
ATOM 1614 O O . MET A 1 202 ? -32.445 6.684 27.775 1.00 60.56 202 MET A O 1
ATOM 1618 N N . ASN A 1 203 ? -32.589 7.211 25.591 1.00 58.81 203 ASN A N 1
ATOM 1619 C CA . ASN A 1 203 ? -33.150 8.514 25.824 1.00 58.81 203 ASN A CA 1
ATOM 1620 C C . ASN A 1 203 ? -34.549 8.187 26.330 1.00 58.81 203 ASN A C 1
ATOM 1622 O O . ASN A 1 203 ? -35.407 7.794 25.540 1.00 58.81 203 ASN A O 1
ATOM 1626 N N . THR A 1 204 ? -34.752 8.252 27.645 1.00 62.06 204 THR A N 1
ATOM 1627 C CA . THR A 1 204 ? -36.062 8.188 28.285 1.00 62.06 204 THR A CA 1
ATOM 1628 C C . THR A 1 204 ? -36.774 9.490 27.952 1.00 62.06 204 THR A C 1
ATOM 1630 O O . THR A 1 204 ? -37.120 10.297 28.807 1.00 62.06 204 THR A O 1
ATOM 1633 N N . GLY A 1 205 ? -36.940 9.732 26.652 1.00 56.91 205 GLY A N 1
ATOM 1634 C CA . GLY A 1 205 ? -37.882 10.689 26.156 1.00 56.91 205 GLY A CA 1
ATOM 1635 C C . GLY A 1 205 ? -39.223 10.218 26.671 1.00 56.91 205 GLY A C 1
ATOM 1636 O O . GLY A 1 205 ? -39.747 9.197 26.234 1.00 56.91 205 GLY A O 1
ATOM 1637 N N . THR A 1 206 ? -39.763 10.993 27.596 1.00 51.62 206 THR A N 1
ATOM 1638 C CA . THR A 1 206 ? -41.185 11.252 27.804 1.00 51.62 206 THR A CA 1
ATOM 1639 C C . THR A 1 206 ? -41.836 11.728 26.494 1.00 51.62 206 THR A C 1
ATOM 1641 O O . THR A 1 206 ? -42.409 12.807 26.408 1.00 51.62 206 THR A O 1
ATOM 1644 N N . GLY A 1 207 ? -41.678 10.945 25.427 1.00 52.22 207 GLY A N 1
ATOM 1645 C CA . GLY A 1 207 ? -42.305 11.127 24.138 1.00 52.22 207 GLY A CA 1
ATOM 1646 C C . GLY A 1 207 ? -43.564 10.290 24.133 1.00 52.22 207 GLY A C 1
ATOM 1647 O O . GLY A 1 207 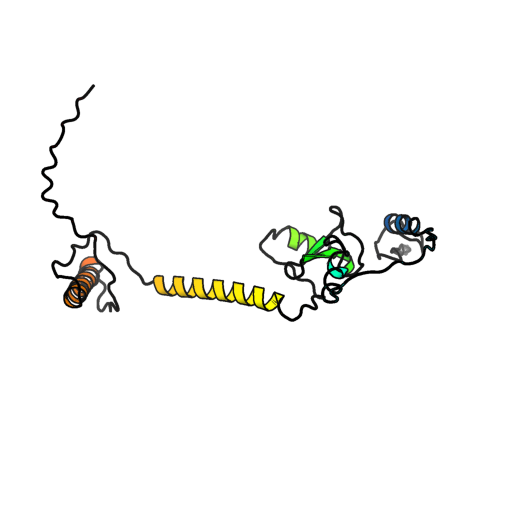? -43.526 9.110 23.795 1.00 52.22 207 GLY A O 1
ATOM 1648 N N . GLU A 1 208 ? -44.668 10.915 24.526 1.00 50.91 208 GLU A N 1
ATOM 1649 C CA . GLU A 1 208 ? -46.023 10.485 24.199 1.00 50.91 208 GLU A CA 1
ATOM 1650 C C . GLU A 1 208 ? -46.160 10.452 22.664 1.00 50.91 208 GLU A C 1
ATOM 1652 O O . GLU A 1 208 ? -46.607 11.399 22.025 1.00 50.91 208 GLU A O 1
ATOM 1657 N N . GLY A 1 209 ? -45.664 9.384 22.041 1.00 50.41 209 GLY A N 1
ATOM 1658 C CA . GLY A 1 209 ? -45.792 9.132 20.614 1.00 50.41 209 GLY A CA 1
ATOM 1659 C C . GLY A 1 209 ? -47.090 8.387 20.357 1.00 50.41 209 GLY A C 1
ATOM 1660 O O . GLY A 1 209 ? -47.152 7.173 20.534 1.00 50.41 209 GLY A O 1
ATOM 1661 N N . SER A 1 210 ? -48.125 9.122 19.959 1.00 49.47 210 SER A N 1
ATOM 1662 C CA . SER A 1 210 ? -49.403 8.590 19.496 1.00 49.47 210 SER A CA 1
ATOM 1663 C C . SER A 1 210 ? -49.199 7.547 18.397 1.00 49.47 210 SER A C 1
ATOM 1665 O O . SER A 1 210 ? -48.648 7.848 17.337 1.00 49.47 210 SER A O 1
ATOM 1667 N N . VAL A 1 211 ? -49.680 6.330 18.648 1.00 53.66 211 VAL A N 1
ATOM 1668 C CA . VAL A 1 211 ? -49.806 5.267 17.650 1.00 53.66 211 VAL A CA 1
ATOM 1669 C C . VAL A 1 211 ? -50.871 5.718 16.651 1.00 53.66 211 VAL A C 1
ATOM 1671 O O . VAL A 1 211 ? -52.056 5.723 16.970 1.00 53.66 211 VAL A O 1
ATOM 1674 N N . SER A 1 212 ? -50.466 6.154 15.460 1.00 53.59 212 SER A N 1
ATOM 1675 C CA . SER A 1 212 ? -51.398 6.313 14.346 1.00 53.59 212 SER A CA 1
ATOM 1676 C C . SER A 1 212 ? -51.647 4.935 13.740 1.00 53.59 212 SER A C 1
ATOM 1678 O O . SER A 1 212 ? -50.758 4.373 13.097 1.00 53.59 212 SER A O 1
ATOM 1680 N N . GLU A 1 213 ? -52.841 4.396 13.985 1.00 59.47 213 GLU A N 1
ATOM 1681 C CA . GLU A 1 213 ? -53.382 3.219 13.307 1.00 59.47 213 GLU A CA 1
ATOM 1682 C C . GLU A 1 213 ? -53.297 3.415 11.787 1.00 59.47 213 GLU A C 1
ATOM 1684 O O . GLU A 1 213 ? -53.846 4.366 11.228 1.00 59.47 213 GLU A O 1
ATOM 1689 N N . GLY A 1 214 ? -52.560 2.525 11.121 1.00 54.34 214 GLY A N 1
ATOM 1690 C CA . GLY A 1 214 ? -52.519 2.460 9.668 1.00 54.34 214 GLY A CA 1
ATOM 1691 C C . GLY A 1 214 ? -53.853 1.949 9.138 1.00 54.34 214 GLY A C 1
ATOM 1692 O O . GLY A 1 214 ? -54.284 0.856 9.498 1.00 54.34 214 GLY A O 1
ATOM 1693 N N . SER A 1 215 ? -54.490 2.738 8.276 1.00 57.50 215 SER A N 1
ATOM 1694 C CA . SER A 1 215 ? -55.635 2.296 7.492 1.00 57.50 215 SER A CA 1
ATOM 1695 C C . SER A 1 215 ? -55.175 1.300 6.429 1.00 57.50 215 SER A C 1
ATOM 1697 O O . SER A 1 215 ? -54.367 1.645 5.564 1.00 57.50 215 SER A O 1
ATOM 1699 N N . GLU A 1 216 ? -55.725 0.090 6.480 1.00 59.00 216 GLU A N 1
ATOM 1700 C CA . GLU A 1 216 ? -55.890 -0.763 5.303 1.00 59.00 216 GLU A CA 1
ATOM 1701 C C . GLU A 1 216 ? -56.591 0.041 4.204 1.00 59.00 216 GLU A C 1
ATOM 1703 O O . GLU A 1 216 ? -57.627 0.628 4.498 1.00 59.00 216 GLU A O 1
ATOM 1708 N N . TYR A 1 217 ? -56.016 0.092 2.998 1.00 57.28 217 TYR A N 1
ATOM 1709 C CA . TYR A 1 217 ? -56.677 -0.070 1.690 1.00 57.28 217 TYR A CA 1
ATOM 1710 C C . TYR A 1 217 ? -55.616 -0.204 0.591 1.00 57.28 217 TYR A C 1
ATOM 1712 O O . TYR A 1 217 ? -54.690 0.637 0.549 1.00 57.28 217 TYR A O 1
#

Foldseek 3Di:
DDDDDDDDQAAAPPQRDGDPAPHPDHPPVVVVVVPPPDDDDDDDDDDDDDDDDPDPPVPVVVVPQPLQAAPQPSHGDDPPFLWDQQPQPSHIHGCSRQVHDPVNSVVCVVCPPPDGDHGPPDPDPCPSVVVVVVVVVVVVVVVVVVVVCPPPDDDPPQDQDPDDDDDVRFVVVVVSVQCCCCPVVVDPDDDDPGDDGDDDPPPPPPDPDDDDDDDDD

pLDDT: mean 76.49, std 17.82, range [34.94, 96.88]

Radius of gyration: 36.66 Å; chains: 1; bounding box: 85×84×83 Å

Sequence (217 aa):
MMRGRGAKKKSCRRCGCEGRIYEGELCGSCKETEKSDGDSRGPAGDQEDNNSEDNNKQEEWYQQVGRDSCGVCQKKVRDNDNGLCCEICERWYHCGCIKMGTQEYRMLQQLDREVDWMCKNWKGNGEGLNQVVEKVLEVVREEEEKKARINNLVIYEVEESQKEYGKEREEEDKDKCTEIFERGVGVKGVSIESVGRLGRRMNTGTGEGSVSEGSEY

InterPro domains:
  IPR011011 Zinc finger, FYVE/PHD-type [SSF57903] (59-123)
  IPR013083 Zinc finger, RING/FYVE/PHD-type [G3DSA:3.30.40.10] (68-157)
  IPR019787 Zinc finger, PHD-finger [PF27108] (69-120)

Organism: NCBI:txid1843537